Protein AF-A0A959NTQ0-F1 (afdb_monomer)

pLDDT: mean 84.82, std 15.01, range [35.09, 98.5]

Mean predicted aligned error: 6.75 Å

Secondary structure (DSSP, 8-state):
-PPPHHHHHHHHHHHHHHHHHHHHHHHHHHHSTT-EE-HHHHHHHHHHHHHHHHHHT---EEEETTEEEE-SS-SS--TT-TTSHHHHHHHHHHHHHHHHHHSEEP--SSHHHHHHHHHHHHHHHHHHHHHHHHHHHH-TTSTTHHHHHHHHHHHHHHHH-PPPTTHHHHHHHHHHH---TT--HHHHHHHHHHHHHHHHHTGGGGTEEEETTTEEEEEEEE-TTS-EEEEEEEEEEEETTTTEEEEEEEEETTTTEEE--GGG-

Sequence (265 aa):
NVRSENELTNKRKKIGIFLENYFDATDLALEEENHKVSSVDFAMYMIVMKHIVEMANIKVKVSKGDIDEAILYPLAGRFDDLENFSGGLINTVGAFINLVTHCERFTPKEQILKDKQKHYERLSRDTSLFSLAISSHVYQSHPNGMKWLDILALNILDSLGKTEPTSKDYFEVMMMNINMPEITLSGITKQIQDWETLYDSKKWESQYYKAHRLGICEIIKQTANQKFLKLGRPGFIYEEDTHNFELDMLYDIDNKRLLKSLKHL

Structure (mmCIF, N/CA/C/O backbone):
data_AF-A0A959NTQ0-F1
#
_entry.id   AF-A0A959NTQ0-F1
#
loop_
_atom_site.group_PDB
_atom_site.id
_atom_site.type_symbol
_atom_site.label_atom_id
_atom_site.label_alt_id
_atom_site.label_comp_id
_atom_site.label_asym_id
_atom_site.label_entity_id
_atom_site.label_seq_id
_atom_site.pdbx_PDB_ins_code
_atom_site.Cartn_x
_atom_site.Cartn_y
_atom_site.Cartn_z
_atom_site.occupancy
_atom_site.B_iso_or_equiv
_atom_site.auth_seq_id
_atom_site.auth_comp_id
_atom_site.auth_asym_id
_atom_site.auth_atom_id
_atom_site.pdbx_PDB_model_num
ATOM 1 N N . ASN A 1 1 ? 24.667 -8.234 -21.745 1.00 39.38 1 ASN A N 1
ATOM 2 C CA . ASN A 1 1 ? 24.341 -9.676 -21.729 1.00 39.38 1 ASN A CA 1
ATOM 3 C C . ASN A 1 1 ? 22.866 -9.872 -21.980 1.00 39.38 1 ASN A C 1
ATOM 5 O O . ASN A 1 1 ? 22.062 -9.700 -21.075 1.00 39.38 1 ASN A O 1
ATOM 9 N N . VAL A 1 2 ? 22.531 -10.155 -23.233 1.00 44.31 2 VAL A N 1
ATOM 10 C CA . VAL A 1 2 ? 21.172 -10.478 -23.666 1.00 44.31 2 VAL A CA 1
ATOM 11 C C . VAL A 1 2 ? 20.843 -11.867 -23.136 1.00 44.31 2 VAL A C 1
ATOM 13 O O . VAL A 1 2 ? 21.572 -12.805 -23.442 1.00 44.31 2 VAL A O 1
ATOM 16 N N . ARG A 1 3 ? 19.804 -11.983 -22.313 1.00 52.97 3 ARG A N 1
ATOM 17 C CA . ARG A 1 3 ? 19.312 -13.273 -21.816 1.00 52.97 3 ARG A CA 1
ATOM 18 C C . ARG A 1 3 ? 18.276 -13.829 -22.793 1.00 52.97 3 ARG A C 1
ATOM 20 O O . ARG A 1 3 ? 17.549 -13.054 -23.405 1.00 52.97 3 ARG A O 1
ATOM 27 N N . SER A 1 4 ? 18.238 -15.145 -22.956 1.00 61.06 4 SER A N 1
ATOM 28 C CA . SER A 1 4 ? 17.267 -15.845 -23.807 1.00 61.06 4 SER A CA 1
ATOM 29 C C . SER A 1 4 ? 15.842 -15.754 -23.242 1.00 61.06 4 SER A C 1
ATOM 31 O O . SER A 1 4 ? 15.653 -15.620 -22.033 1.00 61.06 4 SER A O 1
ATOM 33 N N . GLU A 1 5 ? 14.824 -15.877 -24.096 1.00 62.19 5 GLU A N 1
ATOM 34 C CA . GLU A 1 5 ? 13.404 -15.868 -23.700 1.00 62.19 5 GLU A CA 1
ATOM 35 C C . GLU A 1 5 ? 13.074 -16.936 -22.635 1.00 62.19 5 GLU A C 1
ATOM 37 O O . GLU A 1 5 ? 12.350 -16.677 -21.678 1.00 62.19 5 GLU A O 1
ATOM 42 N N . ASN A 1 6 ? 13.711 -18.108 -22.698 1.00 67.12 6 ASN A N 1
ATOM 43 C CA . ASN A 1 6 ? 13.563 -19.148 -21.674 1.00 67.12 6 ASN A CA 1
ATOM 44 C C . ASN A 1 6 ? 14.135 -18.740 -20.304 1.00 67.12 6 ASN A C 1
ATOM 46 O O . ASN A 1 6 ? 13.576 -19.086 -19.260 1.00 67.12 6 ASN A O 1
ATOM 50 N N . GLU A 1 7 ? 15.243 -17.996 -20.273 1.00 66.31 7 GLU A N 1
ATOM 51 C CA . GLU A 1 7 ? 15.781 -17.446 -19.022 1.00 66.31 7 GLU A CA 1
ATOM 52 C C . GLU A 1 7 ? 14.854 -16.376 -18.434 1.00 66.31 7 GLU A C 1
ATOM 54 O O . GLU A 1 7 ? 14.810 -16.215 -17.210 1.00 66.31 7 GLU A O 1
ATOM 59 N N . LEU A 1 8 ? 14.089 -15.678 -19.282 1.00 66.50 8 LEU A N 1
ATOM 60 C CA . LEU A 1 8 ? 13.080 -14.716 -18.848 1.00 66.50 8 LEU A CA 1
ATOM 61 C C . LEU A 1 8 ? 11.911 -15.381 -18.152 1.00 66.50 8 LEU A C 1
ATOM 63 O O . LEU A 1 8 ? 11.606 -15.027 -17.013 1.00 66.50 8 LEU A O 1
ATOM 67 N N . THR A 1 9 ? 11.301 -16.359 -18.811 1.00 71.31 9 THR A N 1
ATOM 68 C CA . THR A 1 9 ? 10.156 -17.104 -18.283 1.00 71.31 9 THR A CA 1
ATOM 69 C C . THR A 1 9 ? 10.510 -17.779 -16.961 1.00 71.31 9 THR A C 1
ATOM 71 O O . THR A 1 9 ? 9.791 -17.651 -15.973 1.00 71.31 9 THR A O 1
ATOM 74 N N . ASN A 1 10 ? 11.688 -18.406 -16.886 1.00 75.75 10 ASN A N 1
ATOM 75 C CA . ASN A 1 10 ? 12.161 -19.026 -15.650 1.00 75.75 10 ASN A CA 1
ATOM 76 C C . ASN A 1 10 ? 12.385 -18.015 -14.520 1.00 75.75 10 ASN A C 1
ATOM 78 O O . ASN A 1 10 ? 12.134 -18.329 -13.356 1.00 75.75 10 ASN A O 1
ATOM 82 N N . LYS A 1 11 ? 12.874 -16.810 -14.834 1.00 73.62 11 LYS A N 1
ATOM 83 C CA . LYS A 1 11 ? 13.058 -15.770 -13.822 1.00 73.62 11 LYS A CA 1
ATOM 84 C C . LYS A 1 11 ? 11.714 -15.213 -13.348 1.00 73.62 11 LYS A C 1
ATOM 86 O O . LYS A 1 11 ? 11.535 -15.127 -12.140 1.00 73.62 11 LYS A O 1
ATOM 91 N N . ARG A 1 12 ? 10.769 -14.924 -14.252 1.00 74.19 12 ARG A N 1
ATOM 92 C CA . ARG A 1 12 ? 9.403 -14.493 -13.889 1.00 74.19 12 ARG A CA 1
ATOM 93 C C . ARG A 1 12 ? 8.744 -15.485 -12.940 1.00 74.19 12 ARG A C 1
ATOM 95 O O . ARG A 1 12 ? 8.381 -15.103 -11.837 1.00 74.19 12 ARG A O 1
ATOM 102 N N . LYS A 1 13 ? 8.757 -16.772 -13.294 1.00 78.56 13 LYS A N 1
ATOM 103 C CA . LYS A 1 13 ? 8.200 -17.838 -12.454 1.00 78.56 13 LYS A CA 1
ATOM 104 C C . LYS A 1 13 ? 8.818 -17.887 -11.054 1.00 78.56 13 LYS A C 1
ATOM 106 O O . LYS A 1 13 ? 8.106 -18.033 -10.070 1.00 78.56 13 LYS A O 1
ATOM 111 N N . LYS A 1 14 ? 10.145 -17.757 -10.942 1.00 81.81 14 LYS A N 1
ATOM 112 C CA . LYS A 1 14 ? 10.826 -17.745 -9.634 1.00 81.81 14 LYS A CA 1
ATOM 113 C C . LYS A 1 14 ? 10.400 -16.568 -8.762 1.00 81.81 14 LYS A C 1
ATOM 115 O O . LYS A 1 14 ? 10.329 -16.724 -7.549 1.00 81.81 14 LYS A O 1
ATOM 120 N N . ILE A 1 15 ? 10.157 -15.409 -9.367 1.00 79.56 15 ILE A N 1
ATOM 121 C CA . ILE A 1 15 ? 9.653 -14.250 -8.637 1.00 79.56 15 ILE A CA 1
ATOM 122 C C . ILE A 1 15 ? 8.183 -14.414 -8.283 1.00 79.56 15 ILE A C 1
ATOM 124 O O . ILE A 1 15 ? 7.852 -14.123 -7.144 1.00 79.56 15 ILE A O 1
ATOM 128 N N . GLY A 1 16 ? 7.340 -14.913 -9.191 1.00 81.06 16 GLY A N 1
ATOM 129 C CA . GLY A 1 16 ? 5.946 -15.238 -8.878 1.00 81.06 16 GLY A CA 1
ATOM 130 C C . GLY A 1 16 ? 5.862 -16.106 -7.624 1.00 81.06 16 GLY A C 1
ATOM 131 O O . GLY A 1 16 ? 5.266 -15.692 -6.641 1.00 81.06 16 GLY A O 1
ATOM 132 N N . ILE A 1 17 ? 6.633 -17.200 -7.586 1.00 86.12 17 ILE A N 1
ATOM 133 C CA . ILE A 1 17 ? 6.751 -18.073 -6.405 1.00 86.12 17 ILE A CA 1
ATOM 134 C C . ILE A 1 17 ? 7.233 -17.304 -5.165 1.00 86.12 17 ILE A C 1
ATOM 136 O O . ILE A 1 17 ? 6.766 -17.536 -4.056 1.00 86.12 17 ILE A O 1
ATOM 140 N N . PHE A 1 18 ? 8.210 -16.408 -5.307 1.00 88.50 18 PHE A N 1
ATOM 141 C CA . PHE A 1 18 ? 8.700 -15.614 -4.179 1.00 88.50 18 PHE A CA 1
ATOM 142 C C . PHE A 1 18 ? 7.633 -14.646 -3.635 1.00 88.50 18 PHE A C 1
ATOM 144 O O . PHE A 1 18 ? 7.519 -14.512 -2.419 1.00 88.50 18 PHE A O 1
ATOM 151 N N . LEU A 1 19 ? 6.849 -14.010 -4.511 1.00 89.00 19 LEU A N 1
ATOM 152 C CA . LEU A 1 19 ? 5.739 -13.132 -4.130 1.00 89.00 19 LEU A CA 1
ATOM 153 C C . LEU A 1 19 ? 4.590 -13.925 -3.499 1.00 89.00 19 LEU A C 1
ATOM 155 O O . LEU A 1 19 ? 4.097 -13.514 -2.456 1.00 89.00 19 LEU A O 1
ATOM 159 N N . GLU A 1 20 ? 4.237 -15.085 -4.058 1.00 89.62 20 GLU A N 1
ATOM 160 C CA . GLU A 1 20 ? 3.258 -16.016 -3.477 1.00 89.62 20 GLU A CA 1
ATOM 161 C C . GLU A 1 20 ? 3.642 -16.393 -2.041 1.00 89.62 20 GLU A C 1
ATOM 163 O O . GLU A 1 20 ? 2.854 -16.194 -1.125 1.00 89.62 20 GLU A O 1
ATOM 168 N N . ASN A 1 21 ? 4.895 -16.805 -1.808 1.00 91.56 21 ASN A N 1
ATOM 169 C CA . ASN A 1 21 ? 5.368 -17.120 -0.455 1.00 91.56 21 ASN A CA 1
ATOM 170 C C . ASN A 1 21 ? 5.293 -15.917 0.502 1.00 91.56 21 ASN A C 1
ATOM 172 O O . ASN A 1 21 ? 5.088 -16.091 1.703 1.00 91.56 21 ASN A O 1
ATOM 176 N N . TYR A 1 22 ? 5.509 -14.696 0.001 1.00 93.19 22 TYR A N 1
ATOM 177 C CA . TYR A 1 22 ? 5.357 -13.489 0.812 1.00 93.19 22 TYR A CA 1
ATOM 178 C C . TYR A 1 22 ? 3.886 -13.226 1.169 1.00 93.19 22 TYR A C 1
ATOM 180 O O . TYR A 1 22 ? 3.605 -12.833 2.304 1.00 93.19 22 TYR A O 1
ATOM 188 N N . PHE A 1 23 ? 2.957 -13.463 0.241 1.00 91.75 23 PHE A N 1
ATOM 189 C CA . PHE A 1 23 ? 1.522 -13.327 0.495 1.00 91.75 23 PHE A CA 1
ATOM 190 C C . PHE A 1 23 ? 1.031 -14.377 1.482 1.00 91.75 23 PHE A C 1
ATOM 192 O O . PHE A 1 23 ? 0.451 -13.991 2.489 1.00 91.75 23 PHE A O 1
ATOM 199 N N . ASP A 1 24 ? 1.403 -15.645 1.298 1.00 92.44 24 ASP A N 1
ATOM 200 C CA . ASP A 1 24 ? 1.082 -16.721 2.242 1.00 92.44 24 ASP A CA 1
ATOM 201 C C . ASP A 1 24 ? 1.571 -16.385 3.662 1.00 92.44 24 ASP A C 1
ATOM 203 O O . ASP A 1 24 ? 0.844 -16.529 4.644 1.00 92.44 24 ASP A O 1
ATOM 207 N N . ALA A 1 25 ? 2.804 -15.880 3.790 1.00 92.69 25 ALA A N 1
ATOM 208 C CA . ALA A 1 25 ? 3.349 -15.466 5.081 1.00 92.69 25 ALA A CA 1
ATOM 209 C C . ALA A 1 25 ? 2.603 -14.262 5.684 1.00 92.69 25 ALA A C 1
ATOM 211 O O . ALA A 1 25 ? 2.452 -14.178 6.903 1.00 92.69 25 ALA A O 1
ATOM 212 N N . THR A 1 26 ? 2.147 -13.331 4.843 1.00 92.00 26 THR A N 1
ATOM 213 C CA . THR A 1 26 ? 1.378 -12.159 5.282 1.00 92.00 26 THR A CA 1
ATOM 214 C C . THR A 1 26 ? -0.022 -12.561 5.742 1.00 92.00 26 THR A C 1
ATOM 216 O O . THR A 1 26 ? -0.468 -12.085 6.782 1.00 92.00 26 THR A O 1
ATOM 219 N N . ASP A 1 27 ? -0.680 -13.474 5.030 1.00 91.81 27 ASP A N 1
ATOM 220 C CA . ASP A 1 27 ? -1.996 -14.000 5.396 1.00 91.81 27 ASP A CA 1
ATOM 221 C C . ASP A 1 27 ? -1.934 -14.768 6.722 1.00 91.81 27 ASP A C 1
ATOM 223 O O . ASP A 1 27 ? -2.730 -14.507 7.623 1.00 91.81 27 ASP A O 1
ATOM 227 N N . LEU A 1 28 ? -0.909 -15.605 6.918 1.00 92.69 28 LEU A N 1
ATOM 228 C CA . LEU A 1 28 ? -0.668 -16.265 8.206 1.00 92.69 28 LEU A CA 1
ATOM 229 C C . LEU A 1 28 ? -0.475 -15.260 9.355 1.00 92.69 28 LEU A C 1
ATOM 231 O O . LEU A 1 28 ? -0.979 -15.476 10.457 1.00 92.69 28 LEU A O 1
ATOM 235 N N . ALA A 1 29 ? 0.227 -14.150 9.110 1.00 92.56 29 ALA A N 1
ATOM 236 C CA . ALA A 1 29 ? 0.411 -13.095 10.106 1.00 92.56 29 ALA A CA 1
ATOM 237 C C . ALA A 1 29 ? -0.891 -12.332 10.418 1.00 92.56 29 ALA A C 1
ATOM 239 O O . ALA A 1 29 ? -1.069 -11.861 11.542 1.00 92.56 29 ALA A O 1
ATOM 240 N N . LEU A 1 30 ? -1.806 -12.211 9.450 1.00 91.25 30 LEU A N 1
ATOM 241 C CA . LEU A 1 30 ? -3.131 -11.610 9.643 1.00 91.25 30 LEU A CA 1
ATOM 242 C C . LEU A 1 30 ? -4.076 -12.516 10.444 1.00 91.25 30 LEU A C 1
ATOM 244 O O . LEU A 1 30 ? -4.942 -12.016 11.160 1.00 91.25 30 LEU A O 1
ATOM 248 N N . GLU A 1 31 ? -3.914 -13.834 10.331 1.00 91.31 31 GLU A N 1
ATOM 249 C CA . GLU A 1 31 ? -4.696 -14.825 11.079 1.00 91.31 31 GLU A CA 1
ATOM 250 C C . GLU A 1 31 ? -4.202 -15.018 12.524 1.00 91.31 31 GLU A C 1
ATOM 252 O O . GLU A 1 31 ? -4.959 -15.450 13.398 1.00 91.31 31 GLU A O 1
ATOM 257 N N . GLU A 1 32 ? -2.942 -14.684 12.809 1.00 91.06 32 GLU A N 1
ATOM 258 C CA . GLU A 1 32 ? -2.355 -14.808 14.141 1.00 91.06 32 GLU A CA 1
ATOM 259 C C . GLU A 1 32 ? -2.853 -13.691 15.086 1.00 91.06 32 GLU A C 1
ATOM 261 O O . GLU A 1 32 ? -2.441 -12.535 14.997 1.00 91.06 32 GLU A O 1
ATOM 266 N N . GLU A 1 33 ? -3.693 -14.053 16.069 1.00 79.94 33 GLU A N 1
ATOM 267 C CA . GLU A 1 33 ? -4.389 -13.115 16.978 1.00 79.94 33 GLU A CA 1
ATOM 268 C C . GLU A 1 33 ? -3.494 -12.067 17.664 1.00 79.94 33 GLU A C 1
ATOM 270 O O . GLU A 1 33 ? -3.962 -10.983 18.017 1.00 79.94 33 GLU A O 1
ATOM 275 N N . ASN A 1 34 ? -2.220 -12.392 17.894 1.00 87.25 34 ASN A N 1
ATOM 276 C CA . ASN A 1 34 ? -1.282 -11.550 18.636 1.00 87.25 34 ASN A CA 1
ATOM 277 C C . ASN A 1 34 ? -0.073 -11.117 17.805 1.00 87.25 34 ASN A C 1
ATOM 279 O O . ASN A 1 34 ? 0.906 -10.622 18.380 1.00 87.25 34 ASN A O 1
ATOM 283 N N . HIS A 1 35 ? -0.121 -11.286 16.482 1.00 94.62 35 HIS A N 1
ATOM 284 C CA . HIS A 1 35 ? 0.952 -10.812 15.626 1.00 94.62 35 HIS A CA 1
ATOM 285 C C . HIS A 1 35 ? 1.113 -9.295 15.777 1.00 94.62 35 HIS A C 1
ATOM 287 O O . HIS A 1 35 ? 0.151 -8.522 15.717 1.00 94.62 35 HIS A O 1
ATOM 293 N N . LYS A 1 36 ? 2.357 -8.854 15.981 1.00 95.38 36 LYS A N 1
ATOM 294 C CA . LYS A 1 36 ? 2.702 -7.436 16.073 1.00 95.38 36 LYS A CA 1
ATOM 295 C C . LYS A 1 36 ? 3.744 -7.103 15.031 1.00 95.38 36 LYS A C 1
ATOM 297 O O . LYS A 1 36 ? 4.857 -7.620 15.089 1.00 95.38 36 LYS A O 1
ATOM 302 N N . VAL A 1 37 ? 3.408 -6.159 14.160 1.00 95.88 37 VAL A N 1
ATOM 303 C CA . VAL A 1 37 ? 4.297 -5.745 13.081 1.00 95.88 37 VAL A CA 1
ATOM 304 C C . VAL A 1 37 ? 5.539 -5.096 13.673 1.00 95.88 37 VAL A C 1
ATOM 306 O O . VAL A 1 37 ? 5.460 -4.130 14.440 1.00 95.88 37 VAL A O 1
ATOM 309 N N . SER A 1 38 ? 6.688 -5.634 13.304 1.00 94.69 38 SER A N 1
ATOM 310 C CA . SER A 1 38 ? 7.997 -5.320 13.851 1.00 94.69 38 SER A CA 1
ATOM 311 C C . SER A 1 38 ? 8.970 -4.891 12.754 1.00 94.69 38 SER A C 1
ATOM 313 O O . SER A 1 38 ? 8.666 -4.907 11.562 1.00 94.69 38 SER A O 1
ATOM 315 N N . SER A 1 39 ? 10.203 -4.555 13.145 1.00 93.88 39 SER A N 1
ATOM 316 C CA . SER A 1 39 ? 11.284 -4.289 12.189 1.00 93.88 39 SER A CA 1
ATOM 317 C C . SER A 1 39 ? 11.557 -5.446 11.221 1.00 93.88 39 SER A C 1
ATOM 319 O O . SER A 1 39 ? 12.101 -5.200 10.149 1.00 93.88 39 SER A O 1
ATOM 321 N N . VAL A 1 40 ? 11.228 -6.690 11.595 1.00 94.12 40 VAL A N 1
ATOM 3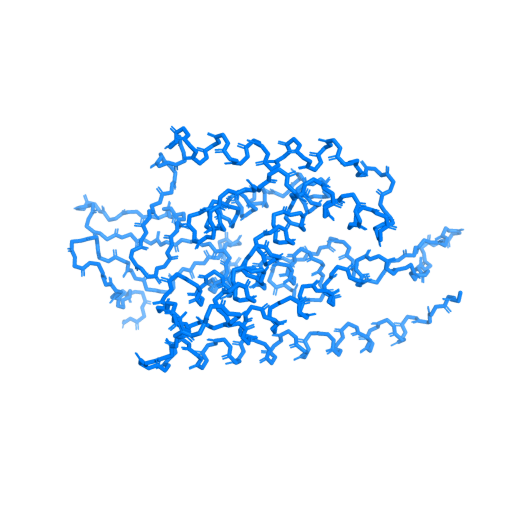22 C CA . VAL A 1 40 ? 11.427 -7.858 10.724 1.00 94.12 40 VAL A CA 1
ATOM 323 C C . VAL A 1 40 ? 10.459 -7.802 9.549 1.00 94.12 40 VAL A C 1
ATOM 325 O O . VAL A 1 40 ? 10.897 -7.918 8.411 1.00 94.12 40 VAL A O 1
ATOM 328 N N . ASP A 1 41 ? 9.185 -7.524 9.808 1.00 96.06 41 ASP A N 1
ATOM 329 C CA . ASP A 1 41 ? 8.138 -7.459 8.785 1.00 96.06 41 ASP A CA 1
ATOM 330 C C . ASP A 1 41 ? 8.416 -6.339 7.778 1.00 96.06 41 ASP A C 1
ATOM 332 O O . ASP A 1 41 ? 8.365 -6.550 6.567 1.00 96.06 41 ASP A O 1
ATOM 336 N N . PHE A 1 42 ? 8.831 -5.165 8.268 1.00 97.06 42 PHE A N 1
ATOM 337 C CA . PHE A 1 42 ? 9.271 -4.073 7.399 1.00 97.06 42 PHE A CA 1
ATOM 338 C C . PHE A 1 42 ? 10.521 -4.427 6.590 1.00 97.06 42 PHE A C 1
ATOM 340 O O . PHE A 1 42 ? 10.610 -4.088 5.413 1.00 97.06 42 PHE A O 1
ATOM 347 N N . ALA A 1 43 ? 11.502 -5.105 7.191 1.00 95.25 43 ALA A N 1
ATOM 348 C CA . ALA A 1 43 ? 12.699 -5.526 6.471 1.00 95.25 43 ALA A CA 1
ATOM 349 C C . ALA A 1 43 ? 12.368 -6.562 5.384 1.00 95.25 43 ALA A C 1
ATOM 351 O O . ALA A 1 43 ? 12.892 -6.458 4.276 1.00 95.25 43 ALA A O 1
ATOM 352 N N . MET A 1 44 ? 11.474 -7.514 5.670 1.00 95.50 44 MET A N 1
ATOM 353 C CA . MET A 1 44 ? 10.996 -8.488 4.688 1.00 95.50 44 MET A CA 1
ATOM 354 C C . MET A 1 44 ? 10.250 -7.803 3.548 1.00 95.50 44 MET A C 1
ATOM 356 O O . MET A 1 44 ? 10.587 -8.034 2.388 1.00 95.50 44 MET A O 1
ATOM 360 N N . TYR A 1 45 ? 9.335 -6.884 3.860 1.00 96.81 45 TYR A N 1
ATOM 361 C CA . TYR A 1 45 ? 8.672 -6.058 2.854 1.00 96.81 45 TYR A CA 1
ATOM 362 C C . TYR A 1 45 ? 9.677 -5.295 1.976 1.00 96.81 45 TYR A C 1
ATOM 364 O O . TYR A 1 45 ? 9.589 -5.322 0.751 1.00 96.81 45 TYR A O 1
ATOM 372 N N . MET A 1 46 ? 10.696 -4.679 2.579 1.00 95.12 46 MET A N 1
ATOM 373 C CA . MET A 1 46 ? 11.750 -3.971 1.847 1.00 95.12 46 MET A CA 1
ATOM 374 C C . MET A 1 46 ? 12.572 -4.889 0.933 1.00 95.12 46 MET A C 1
ATOM 376 O O . MET A 1 46 ? 12.960 -4.473 -0.159 1.00 95.12 46 MET A O 1
ATOM 380 N N . ILE A 1 47 ? 12.832 -6.134 1.345 1.00 93.81 47 ILE A N 1
ATOM 381 C CA . ILE A 1 47 ? 13.485 -7.142 0.495 1.00 93.81 47 ILE A CA 1
ATOM 382 C C . ILE A 1 47 ? 12.594 -7.467 -0.710 1.00 93.81 47 ILE A C 1
ATOM 384 O O . ILE A 1 47 ? 13.087 -7.508 -1.839 1.00 93.81 47 ILE A O 1
ATOM 388 N N . VAL A 1 48 ? 11.288 -7.637 -0.492 1.00 93.31 48 VAL A N 1
ATOM 389 C CA . VAL A 1 48 ? 10.327 -7.907 -1.568 1.00 93.31 48 VAL A CA 1
ATOM 390 C C . VAL A 1 48 ? 10.248 -6.735 -2.546 1.00 93.31 48 VAL A C 1
ATOM 392 O O . VAL A 1 48 ? 10.425 -6.921 -3.750 1.00 93.31 48 VAL A O 1
ATOM 395 N N . MET A 1 49 ? 10.094 -5.514 -2.033 1.00 92.44 49 MET A N 1
ATOM 396 C CA . MET A 1 49 ? 10.072 -4.294 -2.841 1.00 92.44 49 MET A CA 1
ATOM 397 C C . MET A 1 49 ? 11.363 -4.102 -3.633 1.00 92.44 49 MET A C 1
ATOM 399 O O . MET A 1 49 ? 11.319 -3.745 -4.809 1.00 92.44 49 MET A O 1
ATOM 403 N N . LYS A 1 50 ? 12.518 -4.399 -3.027 1.00 88.38 50 LYS A N 1
ATOM 404 C CA . LYS A 1 50 ? 13.802 -4.377 -3.729 1.00 88.38 50 LYS A CA 1
ATOM 405 C C . LYS A 1 50 ? 13.799 -5.337 -4.916 1.00 88.38 50 LYS A C 1
ATOM 407 O O . LYS A 1 50 ? 14.225 -4.934 -5.992 1.00 88.38 50 LYS A O 1
ATOM 412 N N . HIS A 1 51 ? 13.295 -6.562 -4.758 1.00 85.62 51 HIS A N 1
ATOM 413 C CA . HIS A 1 51 ? 13.176 -7.492 -5.881 1.00 85.62 51 HIS A CA 1
ATOM 414 C C . HIS A 1 51 ? 12.260 -6.942 -6.983 1.00 85.62 51 HIS A C 1
ATOM 416 O O . HIS A 1 51 ? 12.658 -6.975 -8.146 1.00 85.62 51 HIS A O 1
ATOM 422 N N . ILE A 1 52 ? 11.095 -6.382 -6.630 1.00 84.56 52 ILE A N 1
ATOM 423 C CA . ILE A 1 52 ? 10.151 -5.750 -7.573 1.00 84.56 52 ILE A CA 1
ATOM 424 C C . ILE A 1 52 ? 10.828 -4.627 -8.377 1.00 84.56 52 ILE A C 1
ATOM 426 O O . ILE A 1 52 ? 10.803 -4.648 -9.610 1.00 84.56 52 ILE A O 1
ATOM 430 N N . VAL A 1 53 ? 11.497 -3.691 -7.696 1.00 80.06 53 VAL A N 1
ATOM 431 C CA . VAL A 1 53 ? 12.185 -2.548 -8.324 1.00 80.06 53 VAL A CA 1
ATOM 432 C C . VAL A 1 53 ? 13.395 -2.990 -9.147 1.00 80.06 53 VAL A C 1
ATOM 434 O O . VAL A 1 53 ? 13.555 -2.556 -10.287 1.00 80.06 53 VAL A O 1
ATOM 437 N N . GLU A 1 54 ? 14.253 -3.862 -8.608 1.00 76.69 54 GLU A N 1
ATOM 438 C CA . GLU A 1 54 ? 15.434 -4.351 -9.326 1.00 76.69 54 GLU A CA 1
ATOM 439 C C . GLU A 1 54 ? 15.051 -5.010 -10.643 1.00 76.69 54 GLU A C 1
ATOM 441 O O . GLU A 1 54 ? 15.759 -4.828 -11.627 1.00 76.69 54 GLU A O 1
ATOM 446 N N . MET A 1 55 ? 13.944 -5.753 -10.682 1.00 69.06 55 MET A N 1
ATOM 447 C CA . MET A 1 55 ? 13.483 -6.384 -11.913 1.00 69.06 55 MET A CA 1
ATOM 448 C C . MET A 1 55 ? 13.018 -5.384 -12.952 1.00 69.06 55 MET A C 1
ATOM 450 O O . MET A 1 55 ? 13.471 -5.508 -14.086 1.00 69.06 55 MET A O 1
ATOM 454 N N . ALA A 1 56 ? 12.212 -4.390 -12.563 1.00 67.31 56 ALA A N 1
ATOM 455 C CA . ALA A 1 56 ? 11.728 -3.343 -13.466 1.00 67.31 56 ALA A CA 1
ATOM 456 C C . ALA A 1 56 ? 12.870 -2.614 -14.204 1.00 67.31 56 ALA A C 1
ATOM 458 O O . ALA A 1 56 ? 12.671 -2.068 -15.286 1.00 67.31 56 ALA A O 1
ATOM 459 N N . ASN A 1 57 ? 14.086 -2.655 -13.645 1.00 62.16 57 ASN A N 1
ATOM 460 C CA . ASN A 1 57 ? 15.295 -2.048 -14.202 1.00 62.16 57 ASN A CA 1
ATOM 461 C C . ASN A 1 57 ? 16.139 -2.970 -15.099 1.00 62.16 57 ASN A C 1
ATOM 463 O O . ASN A 1 57 ? 17.165 -2.539 -15.638 1.00 62.16 57 ASN A O 1
ATOM 467 N N . ILE A 1 58 ? 15.763 -4.239 -15.276 1.00 57.41 58 ILE A N 1
ATOM 468 C CA . ILE A 1 58 ? 16.566 -5.192 -16.048 1.00 57.41 58 ILE A CA 1
ATOM 469 C C . ILE A 1 58 ? 16.185 -5.129 -17.511 1.00 57.41 58 ILE A C 1
ATOM 471 O O . ILE A 1 58 ? 15.063 -5.431 -17.880 1.00 57.41 58 ILE A O 1
ATOM 475 N N . LYS A 1 59 ? 17.175 -4.886 -18.363 1.00 50.69 59 LYS A N 1
ATOM 476 C CA . LYS A 1 59 ? 17.016 -4.912 -19.810 1.00 50.69 59 LYS A CA 1
ATOM 477 C C . LYS A 1 59 ? 17.156 -6.333 -20.393 1.00 50.69 59 LYS A C 1
ATOM 479 O O . LYS A 1 59 ? 18.262 -6.869 -20.357 1.00 50.69 59 LYS A O 1
ATOM 484 N N . VAL A 1 60 ? 16.114 -6.940 -20.995 1.00 47.66 60 VAL A N 1
ATOM 485 C CA . VAL A 1 60 ? 16.250 -8.169 -21.833 1.00 47.66 60 VAL A CA 1
ATOM 486 C C . VAL A 1 60 ? 15.603 -8.129 -23.216 1.00 47.66 60 VAL A C 1
ATOM 488 O O . VAL A 1 60 ? 14.384 -8.043 -23.286 1.00 47.66 60 VAL A O 1
ATOM 491 N N . LYS A 1 61 ? 16.404 -8.260 -24.288 1.00 49.38 61 LYS A N 1
ATOM 492 C CA . LYS A 1 61 ? 15.939 -8.205 -25.686 1.00 49.38 61 LYS A CA 1
ATOM 493 C C . LYS A 1 61 ? 14.739 -9.121 -25.930 1.00 49.38 61 LYS A C 1
ATOM 495 O O . LYS A 1 61 ? 14.854 -10.336 -25.776 1.00 49.38 61 LYS A O 1
ATOM 500 N N . VAL A 1 62 ? 13.635 -8.537 -26.372 1.00 48.38 62 VAL A N 1
ATOM 501 C CA . VAL A 1 62 ? 12.503 -9.255 -26.954 1.00 48.38 62 VAL A CA 1
ATOM 502 C C . VAL A 1 62 ? 12.504 -8.937 -28.442 1.00 48.38 62 VAL A C 1
ATOM 504 O O . VAL A 1 62 ? 12.321 -7.786 -28.829 1.00 48.38 62 VAL A O 1
ATOM 507 N N . SER A 1 63 ? 12.741 -9.936 -29.288 1.00 45.72 63 SER A N 1
ATOM 508 C CA . SER A 1 63 ? 12.756 -9.741 -30.738 1.00 45.72 63 SER A CA 1
ATOM 509 C C . SER A 1 63 ? 11.329 -9.521 -31.254 1.00 45.72 63 SER A C 1
ATOM 511 O O . SER A 1 63 ? 10.578 -10.472 -31.467 1.00 45.72 63 SER A O 1
ATOM 513 N N . LYS A 1 64 ? 10.948 -8.259 -31.472 1.00 41.00 64 LYS A N 1
ATOM 514 C CA . LYS A 1 64 ? 9.799 -7.870 -32.307 1.00 41.00 64 LYS A CA 1
ATOM 515 C C . LYS A 1 64 ? 10.336 -7.180 -33.566 1.00 41.00 64 LYS A C 1
ATOM 517 O O . LYS A 1 64 ? 10.464 -5.961 -33.605 1.00 41.00 64 LYS A O 1
ATOM 522 N N . GLY A 1 65 ? 10.666 -7.962 -34.594 1.00 56.03 65 GLY A N 1
ATOM 523 C CA . GLY A 1 65 ? 11.327 -7.436 -35.797 1.00 56.03 65 GLY A CA 1
ATOM 524 C C . GLY A 1 65 ? 12.778 -7.011 -35.523 1.00 56.03 65 GLY A C 1
ATOM 525 O O . GLY A 1 65 ? 13.470 -7.691 -34.771 1.00 56.03 65 GLY A O 1
ATOM 526 N N . ASP A 1 66 ? 13.224 -5.896 -36.113 1.00 41.03 66 ASP A N 1
ATOM 527 C CA . ASP A 1 66 ? 14.623 -5.415 -36.073 1.00 41.03 66 ASP A CA 1
ATOM 528 C C . ASP A 1 66 ? 15.003 -4.599 -34.817 1.00 41.03 66 ASP A C 1
ATOM 530 O O . ASP A 1 66 ? 16.115 -4.072 -34.735 1.00 41.03 66 ASP A O 1
ATOM 534 N N . ILE A 1 67 ? 14.105 -4.447 -33.837 1.00 47.06 67 ILE A N 1
ATOM 535 C CA . ILE A 1 67 ? 14.353 -3.607 -32.655 1.00 47.06 67 ILE A CA 1
ATOM 536 C C . ILE A 1 67 ? 14.551 -4.485 -31.420 1.00 47.06 67 ILE A C 1
ATOM 538 O O . ILE A 1 67 ? 13.632 -5.124 -30.912 1.00 47.06 67 ILE A O 1
ATOM 542 N N . ASP A 1 68 ? 15.790 -4.481 -30.937 1.00 42.38 68 ASP A N 1
ATOM 543 C CA . ASP A 1 68 ? 16.243 -5.178 -29.743 1.00 42.38 68 ASP A CA 1
ATOM 544 C C . ASP A 1 68 ? 16.008 -4.320 -28.491 1.00 42.38 68 ASP A C 1
ATOM 546 O O . ASP A 1 68 ? 16.914 -3.626 -28.021 1.00 42.38 68 ASP A O 1
ATOM 550 N N . GLU A 1 69 ? 14.810 -4.383 -27.914 1.00 46.44 69 GLU A N 1
ATOM 551 C CA . GLU A 1 69 ? 14.504 -3.682 -26.664 1.00 46.44 69 GLU A CA 1
ATOM 552 C C . GLU A 1 69 ? 14.223 -4.615 -25.508 1.00 46.44 69 GLU A C 1
ATOM 554 O O . GLU A 1 69 ? 13.786 -5.754 -25.669 1.00 46.44 69 GLU A O 1
ATOM 559 N N . ALA A 1 70 ? 14.584 -4.129 -24.325 1.00 45.12 70 ALA A N 1
ATOM 560 C CA . ALA A 1 70 ? 15.046 -4.992 -23.286 1.00 45.12 70 ALA A CA 1
ATOM 561 C C . ALA A 1 70 ? 14.362 -4.668 -21.953 1.00 45.12 70 ALA A C 1
ATOM 563 O O . ALA A 1 70 ? 14.679 -3.620 -21.413 1.00 45.12 70 ALA A O 1
ATOM 564 N N . ILE A 1 71 ? 13.469 -5.533 -21.417 1.00 54.00 71 ILE A N 1
ATOM 565 C CA . ILE A 1 71 ? 12.822 -5.368 -20.083 1.00 54.00 71 ILE A CA 1
ATOM 566 C C . ILE A 1 71 ? 12.461 -6.734 -19.426 1.00 54.00 71 ILE A C 1
ATOM 568 O O . ILE A 1 71 ? 11.864 -7.601 -20.064 1.00 54.00 71 ILE A O 1
ATOM 572 N N . LEU A 1 72 ? 12.817 -6.948 -18.153 1.00 51.72 72 LEU A N 1
ATOM 573 C CA . LEU A 1 72 ? 12.417 -8.084 -17.306 1.00 51.72 72 LEU A CA 1
ATOM 574 C C . LEU A 1 72 ? 11.358 -7.605 -16.316 1.00 51.72 72 LEU A C 1
ATOM 576 O O . LEU A 1 72 ? 11.548 -6.573 -15.700 1.00 51.72 72 LEU A O 1
ATOM 580 N N . TYR A 1 73 ? 10.271 -8.365 -16.177 1.00 56.38 73 TYR A N 1
ATOM 581 C CA . TYR A 1 73 ? 8.942 -7.848 -15.828 1.00 56.38 73 TYR A CA 1
ATOM 582 C C . TYR A 1 73 ? 8.456 -6.869 -16.897 1.00 56.38 73 TYR A C 1
ATOM 584 O O . TYR A 1 73 ? 9.040 -5.798 -17.047 1.00 56.38 73 TYR A O 1
ATOM 592 N N . PRO A 1 74 ? 7.430 -7.209 -17.698 1.00 57.16 74 PRO A N 1
ATOM 593 C CA . PRO A 1 74 ? 6.859 -6.180 -18.536 1.00 57.16 74 PRO A CA 1
ATOM 594 C C . PRO A 1 74 ? 6.392 -5.096 -17.566 1.00 57.16 74 PRO A C 1
ATOM 596 O O . PRO A 1 74 ? 5.781 -5.401 -16.536 1.00 57.16 74 PRO A O 1
ATOM 599 N N . LEU A 1 75 ? 6.766 -3.845 -17.846 1.00 58.03 75 LEU A N 1
ATOM 600 C CA . LEU A 1 75 ? 6.279 -2.741 -17.030 1.00 58.03 75 LEU A CA 1
ATOM 601 C C . LEU A 1 75 ? 4.752 -2.899 -16.928 1.00 58.03 75 LEU A C 1
ATOM 603 O O . LEU A 1 75 ? 4.173 -2.758 -15.855 1.00 58.03 75 LEU A O 1
ATOM 607 N N . ALA A 1 76 ? 4.130 -3.251 -18.067 1.00 56.72 76 ALA A N 1
ATOM 608 C CA . ALA A 1 76 ? 2.697 -3.355 -18.267 1.00 56.72 76 ALA A CA 1
ATOM 609 C C . ALA A 1 76 ? 2.219 -4.806 -18.270 1.00 56.72 76 ALA A C 1
ATOM 611 O O . ALA A 1 76 ? 2.796 -5.654 -18.945 1.00 56.72 76 ALA A O 1
ATOM 612 N N . GLY A 1 77 ? 1.098 -5.071 -17.618 1.00 58.91 77 GLY A N 1
ATOM 613 C CA . GLY A 1 77 ? 0.393 -6.343 -17.696 1.00 58.91 77 GLY A CA 1
ATOM 614 C C . GLY A 1 77 ? -0.933 -6.255 -16.956 1.00 58.91 77 GLY A C 1
ATOM 615 O O . GLY A 1 77 ? -1.390 -5.155 -16.632 1.00 58.91 77 GLY A O 1
ATOM 616 N N . ARG A 1 78 ? -1.576 -7.401 -16.729 1.00 62.38 78 ARG A N 1
ATOM 617 C CA . ARG A 1 78 ? -2.811 -7.438 -15.944 1.00 62.38 78 ARG A CA 1
ATOM 618 C C . ARG A 1 78 ? -2.501 -7.226 -14.464 1.00 62.38 78 ARG A C 1
ATOM 620 O O . ARG A 1 78 ? -1.475 -7.661 -13.962 1.00 62.38 78 ARG A O 1
ATOM 627 N N . PHE A 1 79 ? -3.387 -6.557 -13.751 1.00 66.44 79 PHE A N 1
ATOM 628 C CA . PHE A 1 79 ? -3.119 -6.111 -12.384 1.00 66.44 79 PHE A CA 1
ATOM 629 C C . PHE A 1 79 ? -3.236 -7.209 -11.321 1.00 66.44 79 PHE A C 1
ATOM 631 O O . PHE A 1 79 ? -2.750 -7.044 -10.209 1.00 66.44 79 PHE A O 1
ATOM 638 N N . ASP A 1 80 ? -3.845 -8.328 -11.671 1.00 63.50 80 ASP A N 1
ATOM 639 C CA . ASP A 1 80 ? -3.907 -9.558 -10.888 1.00 63.50 80 ASP A CA 1
ATOM 640 C C . ASP A 1 80 ? -2.775 -10.536 -11.217 1.00 63.50 80 ASP A C 1
ATOM 642 O O . ASP A 1 80 ? -2.507 -11.464 -10.461 1.00 63.50 80 ASP A O 1
ATOM 646 N N . ASP A 1 81 ? -2.076 -10.306 -12.327 1.00 71.44 81 ASP A N 1
ATOM 647 C CA . ASP A 1 81 ? -0.928 -11.102 -12.718 1.00 71.44 81 ASP A CA 1
ATOM 648 C C . ASP A 1 81 ? 0.322 -10.620 -11.974 1.00 71.44 81 ASP A C 1
ATOM 650 O O . ASP A 1 81 ? 0.822 -9.505 -12.167 1.00 71.44 81 ASP A O 1
ATOM 654 N N . LEU A 1 82 ? 0.848 -11.494 -11.119 1.00 70.38 82 LEU A N 1
ATOM 655 C CA . LEU A 1 82 ? 2.048 -11.215 -10.349 1.00 70.38 82 LEU A CA 1
ATOM 656 C C . LEU A 1 82 ? 3.286 -11.103 -11.224 1.00 70.38 82 LEU A C 1
ATOM 658 O O . LEU A 1 82 ? 4.259 -10.536 -10.744 1.00 70.38 82 LEU A O 1
ATOM 662 N N . GLU A 1 83 ? 3.270 -11.593 -12.469 1.00 64.19 83 GLU A N 1
ATOM 663 C CA . GLU A 1 83 ? 4.421 -11.660 -13.379 1.00 64.19 83 GLU A CA 1
ATOM 664 C C . GLU A 1 83 ? 4.763 -10.332 -14.090 1.00 64.19 83 GLU A C 1
ATOM 666 O O . GLU A 1 83 ? 5.738 -10.276 -14.854 1.00 64.19 83 GLU A O 1
ATOM 671 N N . ASN A 1 84 ? 4.006 -9.255 -13.833 1.00 69.06 84 ASN A N 1
ATOM 672 C CA . ASN A 1 84 ? 4.279 -7.899 -14.332 1.00 69.06 84 ASN A CA 1
ATOM 673 C C . ASN A 1 84 ? 4.388 -6.845 -13.225 1.00 69.06 84 ASN A C 1
ATOM 675 O O . ASN A 1 84 ? 3.971 -7.068 -12.090 1.00 69.06 84 ASN A O 1
ATOM 679 N N . PHE A 1 85 ? 5.023 -5.705 -13.540 1.00 72.81 85 PHE A N 1
ATOM 680 C CA . PHE A 1 85 ? 5.473 -4.765 -12.503 1.00 72.81 85 PHE A CA 1
ATOM 681 C C . PHE A 1 85 ? 4.292 -4.169 -11.767 1.00 72.81 85 PHE A C 1
ATOM 683 O O . PHE A 1 85 ? 4.293 -4.161 -10.542 1.00 72.81 85 PHE A O 1
ATOM 690 N N . SER A 1 86 ? 3.268 -3.745 -12.501 1.00 75.44 86 SER A N 1
ATOM 691 C CA . SER A 1 86 ? 2.075 -3.166 -11.906 1.00 75.44 86 SER A CA 1
ATOM 692 C C . SER A 1 86 ? 1.346 -4.165 -11.028 1.00 75.44 86 SER A C 1
ATOM 694 O O . SER A 1 86 ? 1.095 -3.840 -9.873 1.00 75.44 86 SER A O 1
ATOM 696 N N . GLY A 1 87 ? 1.060 -5.369 -11.532 1.00 80.12 87 GLY A N 1
ATOM 697 C CA . GLY A 1 87 ? 0.355 -6.395 -10.768 1.00 80.12 87 GLY A CA 1
ATOM 698 C C . GLY A 1 87 ? 1.135 -6.835 -9.530 1.00 80.12 87 GLY A C 1
ATOM 699 O O . GLY A 1 87 ? 0.617 -6.761 -8.415 1.00 80.12 87 GLY A O 1
ATOM 700 N N . GLY A 1 88 ? 2.418 -7.171 -9.682 1.00 85.88 88 GLY A N 1
ATOM 701 C CA . GLY A 1 88 ? 3.298 -7.497 -8.557 1.00 85.88 88 GLY A CA 1
ATOM 702 C C . GLY A 1 88 ? 3.392 -6.368 -7.523 1.00 85.88 88 GLY A C 1
ATOM 703 O O . GLY A 1 88 ? 3.261 -6.621 -6.324 1.00 85.88 88 GLY A O 1
ATOM 704 N N . LEU A 1 89 ? 3.560 -5.117 -7.968 1.00 90.44 89 LEU A N 1
ATOM 705 C CA . LEU A 1 89 ? 3.651 -3.943 -7.099 1.00 90.44 89 LEU A CA 1
ATOM 706 C C . LEU A 1 89 ? 2.356 -3.700 -6.323 1.00 90.44 89 LEU A C 1
ATOM 708 O O . LEU A 1 89 ? 2.405 -3.592 -5.099 1.00 90.44 89 LEU A O 1
ATOM 712 N N . ILE A 1 90 ? 1.207 -3.592 -6.998 1.00 91.00 90 ILE A N 1
ATOM 713 C CA . ILE A 1 90 ? -0.034 -3.212 -6.310 1.00 91.00 90 ILE A CA 1
ATOM 714 C C . ILE A 1 90 ? -0.512 -4.302 -5.349 1.00 91.00 90 ILE A C 1
ATOM 716 O O . ILE A 1 90 ? -1.011 -3.966 -4.277 1.00 91.00 90 ILE A O 1
ATOM 720 N N . ASN A 1 91 ? -0.312 -5.584 -5.682 1.00 91.31 91 ASN A N 1
ATOM 721 C CA . ASN A 1 91 ? -0.656 -6.685 -4.783 1.00 91.31 91 ASN A CA 1
ATOM 722 C C . ASN A 1 91 ? 0.293 -6.720 -3.585 1.00 91.31 91 ASN A C 1
ATOM 724 O O . ASN A 1 91 ? -0.163 -6.854 -2.455 1.00 91.31 91 ASN A O 1
ATOM 728 N N . THR A 1 92 ? 1.590 -6.481 -3.798 1.00 94.62 92 THR A N 1
ATOM 729 C CA . THR A 1 92 ? 2.572 -6.428 -2.705 1.00 94.62 92 THR A CA 1
ATOM 730 C C . THR A 1 92 ? 2.323 -5.272 -1.751 1.00 94.62 92 THR A C 1
ATOM 732 O O . THR A 1 92 ? 2.283 -5.471 -0.536 1.00 94.62 92 THR A O 1
ATOM 735 N N . VAL A 1 93 ? 2.107 -4.067 -2.278 1.00 96.69 93 VAL A N 1
ATOM 736 C CA . VAL A 1 93 ? 1.777 -2.900 -1.452 1.00 96.69 93 VAL A CA 1
ATOM 737 C C . VAL A 1 93 ? 0.424 -3.110 -0.761 1.00 96.69 93 VAL A C 1
ATOM 739 O O . VAL A 1 93 ? 0.286 -2.782 0.414 1.00 96.69 93 VAL A O 1
ATOM 742 N N . GLY A 1 94 ? -0.559 -3.701 -1.448 1.00 96.12 94 GLY A N 1
ATOM 743 C CA . GLY A 1 94 ? -1.872 -4.027 -0.889 1.00 96.12 94 GLY A CA 1
ATOM 744 C C . GLY A 1 94 ? -1.820 -5.030 0.270 1.00 96.12 94 GLY A C 1
ATOM 745 O O . GLY A 1 94 ? -2.428 -4.784 1.313 1.00 96.12 94 GLY A O 1
ATOM 746 N N . ALA A 1 95 ? -1.059 -6.118 0.124 1.00 95.50 95 ALA A N 1
ATOM 747 C CA . ALA A 1 95 ? -0.835 -7.113 1.174 1.00 95.50 95 ALA A CA 1
ATOM 748 C C . ALA A 1 95 ? -0.113 -6.498 2.382 1.00 95.50 95 ALA A C 1
ATOM 750 O O . ALA A 1 95 ? -0.536 -6.661 3.527 1.00 95.50 95 ALA A O 1
ATOM 751 N N . PHE A 1 96 ? 0.916 -5.686 2.132 1.00 97.44 96 PHE A N 1
ATOM 752 C CA . PHE A 1 96 ? 1.592 -4.947 3.192 1.00 97.44 96 PHE A CA 1
ATOM 753 C C . PHE A 1 96 ? 0.647 -3.977 3.915 1.00 97.44 96 PHE A C 1
ATOM 755 O O . PHE A 1 96 ? 0.676 -3.904 5.143 1.00 97.44 96 PHE A O 1
ATOM 762 N N . ILE A 1 97 ? -0.237 -3.282 3.188 1.00 97.31 97 ILE A N 1
ATOM 763 C CA . ILE A 1 97 ? -1.284 -2.434 3.776 1.00 97.31 97 ILE A CA 1
ATOM 764 C C . ILE A 1 97 ? -2.220 -3.249 4.670 1.00 97.31 97 ILE A C 1
ATOM 766 O O . ILE A 1 97 ? -2.524 -2.785 5.770 1.00 97.31 97 ILE A O 1
ATOM 770 N N . ASN A 1 98 ? -2.646 -4.450 4.257 1.00 95.00 98 ASN A N 1
ATOM 771 C CA . ASN A 1 98 ? -3.443 -5.328 5.122 1.00 95.00 98 ASN A CA 1
ATOM 772 C C . ASN A 1 98 ? -2.722 -5.545 6.454 1.00 95.00 98 ASN A C 1
ATOM 774 O O . ASN A 1 98 ? -3.287 -5.253 7.505 1.00 95.00 98 ASN A O 1
ATOM 778 N N . LEU A 1 99 ? -1.451 -5.949 6.403 1.00 95.44 99 LEU A N 1
ATOM 779 C CA . LEU A 1 99 ? -0.649 -6.220 7.594 1.00 95.44 99 LEU A CA 1
ATOM 780 C C . LEU A 1 99 ? -0.558 -5.001 8.519 1.00 95.44 99 LEU A C 1
ATOM 782 O O . LEU A 1 99 ? -0.833 -5.090 9.715 1.00 95.44 99 LEU A O 1
ATOM 786 N N . VAL A 1 100 ? -0.194 -3.839 7.971 1.00 95.75 100 VAL A N 1
ATOM 787 C CA . VAL A 1 100 ? 0.056 -2.643 8.787 1.00 95.75 100 VAL A CA 1
ATOM 788 C C . VAL A 1 100 ? -1.201 -1.938 9.286 1.00 95.75 100 VAL A C 1
ATOM 790 O O . VAL A 1 100 ? -1.111 -1.160 10.235 1.00 95.75 100 VAL A O 1
ATOM 793 N N . THR A 1 101 ? -2.350 -2.180 8.654 1.00 94.25 101 THR A N 1
ATOM 794 C CA . THR A 1 101 ? -3.641 -1.623 9.086 1.00 94.25 101 THR A CA 1
ATOM 795 C C . THR A 1 101 ? -4.376 -2.551 10.047 1.00 94.25 101 THR A C 1
ATOM 797 O O . THR A 1 101 ? -5.114 -2.065 10.908 1.00 94.25 101 THR A O 1
ATOM 800 N N . HIS A 1 102 ? -4.185 -3.865 9.914 1.00 93.31 102 HIS A N 1
ATOM 801 C CA . HIS A 1 102 ? -4.847 -4.872 10.735 1.00 93.31 102 HIS A CA 1
ATOM 802 C C . HIS A 1 102 ? -4.146 -5.092 12.078 1.00 93.31 102 HIS A C 1
ATOM 804 O O . HIS A 1 102 ? -4.808 -5.125 13.120 1.00 93.31 102 HIS A O 1
ATOM 810 N N . CYS A 1 103 ? -2.818 -5.229 12.055 1.00 93.50 103 CYS A N 1
ATOM 811 C CA . CYS A 1 103 ? -2.031 -5.651 13.207 1.00 93.50 103 CYS A CA 1
ATOM 812 C C . CYS A 1 103 ? -1.472 -4.456 13.994 1.00 93.50 103 CYS A C 1
ATOM 814 O O . CYS A 1 103 ? -1.172 -3.389 13.454 1.00 93.50 103 CYS A O 1
ATOM 816 N N . GLU A 1 104 ? -1.285 -4.641 15.302 1.00 93.00 104 GLU A N 1
ATOM 817 C CA . GLU A 1 104 ? -0.637 -3.632 16.142 1.00 93.00 104 GLU A CA 1
ATOM 818 C C . GLU A 1 104 ? 0.862 -3.516 15.834 1.00 93.00 104 GLU A C 1
ATOM 820 O O . GLU A 1 104 ? 1.509 -4.470 15.404 1.00 93.00 104 GLU A O 1
ATOM 825 N N . ARG A 1 105 ? 1.461 -2.359 16.140 1.00 93.62 105 ARG A N 1
ATOM 826 C CA . ARG A 1 105 ? 2.919 -2.198 16.086 1.00 93.62 105 ARG A CA 1
ATOM 827 C C . ARG A 1 105 ? 3.585 -2.787 17.318 1.00 93.62 105 ARG A C 1
ATOM 829 O O . ARG A 1 105 ? 3.248 -2.444 18.455 1.00 93.62 105 ARG A O 1
ATOM 836 N N . PHE A 1 106 ? 4.613 -3.598 17.101 1.00 94.06 106 PHE A N 1
ATOM 837 C CA . PHE A 1 106 ? 5.554 -3.926 18.159 1.00 94.06 106 PHE A CA 1
ATOM 838 C C . PHE A 1 106 ? 6.278 -2.646 18.593 1.00 94.06 106 PHE A C 1
ATOM 840 O O . PHE A 1 106 ? 6.693 -1.847 17.760 1.00 94.06 106 PHE A O 1
ATOM 847 N N . THR A 1 107 ? 6.420 -2.427 19.901 1.00 91.81 107 THR A N 1
ATOM 848 C CA . THR A 1 107 ? 7.171 -1.286 20.441 1.00 91.81 107 THR A CA 1
ATOM 849 C C . THR A 1 107 ? 8.361 -1.815 21.237 1.00 91.81 107 THR A C 1
ATOM 851 O O . THR A 1 107 ? 8.178 -2.276 22.369 1.00 91.81 107 THR A O 1
ATOM 854 N N . PRO A 1 108 ? 9.586 -1.758 20.683 1.00 91.75 108 PRO A N 1
ATOM 855 C CA . PRO A 1 108 ? 10.781 -2.185 21.394 1.00 91.75 108 PRO A CA 1
ATOM 856 C C . PRO A 1 108 ? 10.986 -1.359 22.665 1.00 91.75 108 PRO A C 1
ATOM 858 O O . PRO A 1 108 ? 10.669 -0.170 22.701 1.00 91.75 108 PRO A O 1
ATOM 861 N N . LYS A 1 109 ? 11.548 -1.958 23.719 1.00 93.19 109 LYS A N 1
ATOM 862 C CA . LYS A 1 109 ? 11.873 -1.220 24.954 1.00 93.19 109 LYS A CA 1
ATOM 863 C C . LYS A 1 109 ? 13.110 -0.338 24.773 1.00 93.19 109 LYS A C 1
ATOM 865 O O . LYS A 1 109 ? 13.111 0.818 25.193 1.00 93.19 109 LYS A O 1
ATOM 870 N N . GLU A 1 110 ? 14.136 -0.882 24.126 1.00 95.50 110 GLU A N 1
ATOM 871 C CA . GLU A 1 110 ? 15.439 -0.244 23.942 1.00 95.50 110 GLU A CA 1
ATOM 872 C C . GLU A 1 110 ? 15.414 0.824 22.848 1.00 95.50 110 GLU A C 1
ATOM 874 O O . GLU A 1 110 ? 14.854 0.613 21.771 1.00 95.50 110 GLU A O 1
ATOM 879 N N . GLN A 1 111 ? 16.071 1.960 23.103 1.00 95.06 111 GLN A N 1
ATOM 880 C CA . GLN A 1 111 ? 16.070 3.096 22.181 1.00 95.06 111 GLN A CA 1
ATOM 881 C C . GLN A 1 111 ? 16.665 2.742 20.813 1.00 95.06 111 GLN A C 1
ATOM 883 O O . GLN A 1 111 ? 16.072 3.069 19.791 1.00 95.06 111 GLN A O 1
ATOM 888 N N . ILE A 1 112 ? 17.767 1.986 20.785 1.00 94.94 112 ILE A N 1
ATOM 889 C CA . ILE A 1 112 ? 18.421 1.577 19.535 1.00 94.94 112 ILE A CA 1
ATOM 890 C C . ILE A 1 112 ? 17.492 0.751 18.631 1.00 94.94 112 ILE A C 1
ATOM 892 O O . ILE A 1 112 ? 17.489 0.914 17.412 1.00 94.94 112 ILE A O 1
ATOM 896 N N . LEU A 1 113 ? 16.656 -0.105 19.225 1.00 93.75 113 LEU A N 1
ATOM 897 C CA . LEU A 1 113 ? 15.692 -0.921 18.493 1.00 93.75 113 LEU A CA 1
ATOM 898 C C . LEU A 1 113 ? 14.495 -0.090 18.023 1.00 93.75 113 LEU A C 1
ATOM 900 O O . LEU A 1 113 ? 14.018 -0.302 16.910 1.00 93.75 113 LEU A O 1
ATOM 904 N N . LYS A 1 114 ? 14.046 0.891 18.820 1.00 95.06 114 LYS A N 1
ATOM 905 C CA . LYS A 1 114 ? 13.024 1.861 18.390 1.00 95.06 114 LYS A CA 1
ATOM 906 C C . LYS A 1 114 ? 13.496 2.666 17.183 1.00 95.06 114 LYS A C 1
ATOM 908 O O . LYS A 1 114 ? 12.746 2.813 16.224 1.00 95.06 114 LYS A O 1
ATOM 913 N N . ASP A 1 115 ? 14.732 3.156 17.217 1.00 94.38 115 ASP A N 1
ATOM 914 C CA . ASP A 1 115 ? 15.306 3.946 16.125 1.00 94.38 115 ASP A CA 1
ATOM 915 C C . ASP A 1 115 ? 15.458 3.098 14.857 1.00 94.38 115 ASP A C 1
ATOM 917 O O . ASP A 1 115 ? 15.097 3.539 13.765 1.00 94.38 115 ASP A O 1
ATOM 921 N N . LYS A 1 116 ? 15.895 1.840 15.005 1.00 94.62 116 LYS A N 1
ATOM 922 C CA . LYS A 1 116 ? 15.959 0.874 13.901 1.00 94.62 116 LYS A CA 1
ATOM 923 C C . LYS A 1 116 ? 14.578 0.590 13.305 1.00 94.62 116 LYS A C 1
ATOM 925 O O . LYS A 1 116 ? 14.444 0.551 12.085 1.00 94.62 116 LYS A O 1
ATOM 930 N N . GLN A 1 117 ? 13.550 0.415 14.132 1.00 94.75 117 GLN A N 1
ATOM 931 C CA . GLN A 1 117 ? 12.192 0.186 13.642 1.00 94.75 117 GLN A CA 1
ATOM 932 C C . GLN A 1 117 ? 11.647 1.406 12.889 1.00 94.75 117 GLN A C 1
ATOM 934 O O . GLN A 1 117 ? 11.194 1.253 11.758 1.00 94.75 117 GLN A O 1
ATOM 939 N N . LYS A 1 118 ? 11.786 2.614 13.451 1.00 94.31 118 LYS A N 1
ATOM 940 C CA . LYS A 1 118 ? 11.407 3.866 12.770 1.00 94.31 118 LYS A CA 1
ATOM 941 C C . LYS A 1 118 ? 12.120 4.039 11.432 1.00 94.31 118 LYS A C 1
ATOM 943 O O . LYS A 1 118 ? 11.530 4.506 10.463 1.00 94.31 118 LYS A O 1
ATOM 948 N N . HIS A 1 119 ? 13.393 3.654 11.370 1.00 94.62 119 HIS A N 1
ATOM 949 C CA . HIS A 1 119 ? 14.151 3.683 10.128 1.00 94.62 119 HIS A CA 1
ATOM 950 C C . HIS A 1 119 ? 13.528 2.777 9.055 1.00 94.62 119 HIS A C 1
ATOM 952 O O . HIS A 1 119 ? 13.319 3.234 7.933 1.00 94.62 119 HIS A O 1
ATOM 958 N N . TYR A 1 120 ? 13.180 1.530 9.389 1.00 95.81 120 TYR A N 1
ATOM 959 C CA . TYR A 1 120 ? 12.526 0.623 8.440 1.00 95.81 120 TYR A CA 1
ATOM 960 C C . TYR A 1 120 ? 11.097 1.042 8.079 1.00 95.81 120 TYR A C 1
ATOM 962 O O . TYR A 1 120 ? 10.700 0.869 6.928 1.00 95.81 120 TYR A O 1
ATOM 970 N N . GLU A 1 121 ? 10.347 1.626 9.015 1.00 95.88 121 GLU A N 1
ATOM 971 C CA . GLU A 1 121 ? 9.034 2.233 8.751 1.00 95.88 121 GLU A CA 1
ATOM 972 C C . GLU A 1 121 ? 9.145 3.324 7.682 1.00 95.88 121 GLU A C 1
ATOM 974 O O . GLU A 1 121 ? 8.442 3.277 6.669 1.00 95.88 121 GLU A O 1
ATOM 979 N N . ARG A 1 122 ? 10.096 4.251 7.859 1.00 96.19 122 ARG A N 1
ATOM 980 C CA . ARG A 1 122 ? 10.388 5.299 6.878 1.00 96.19 122 ARG A CA 1
ATOM 981 C C . ARG A 1 122 ? 10.796 4.722 5.528 1.00 96.19 122 ARG A C 1
ATOM 983 O O . ARG A 1 122 ? 10.257 5.144 4.512 1.00 96.19 122 ARG A O 1
ATOM 990 N N . LEU A 1 123 ? 11.728 3.768 5.504 1.00 96.00 123 LEU A N 1
ATOM 991 C CA . LEU A 1 123 ? 12.164 3.159 4.245 1.00 96.00 123 LEU A CA 1
ATOM 992 C C . LEU A 1 123 ? 11.002 2.470 3.524 1.00 96.00 123 LEU A C 1
ATOM 994 O O . LEU A 1 123 ? 10.865 2.631 2.314 1.00 96.00 123 LEU A O 1
ATOM 998 N N . SER A 1 124 ? 10.142 1.762 4.260 1.00 97.19 124 SER A N 1
ATOM 999 C CA . SER A 1 124 ? 8.963 1.092 3.699 1.00 97.19 124 SER A CA 1
ATOM 1000 C C . SER A 1 124 ? 7.989 2.102 3.100 1.00 97.19 124 SER A C 1
ATOM 1002 O O . SER A 1 124 ? 7.556 1.926 1.961 1.00 97.19 124 SER A O 1
ATOM 1004 N N . ARG A 1 125 ? 7.691 3.193 3.820 1.00 97.88 125 ARG A N 1
ATOM 1005 C CA . ARG A 1 125 ? 6.867 4.307 3.323 1.00 97.88 125 ARG A CA 1
ATOM 1006 C C . ARG A 1 125 ? 7.442 4.883 2.035 1.00 97.88 125 ARG A C 1
ATOM 1008 O O . ARG A 1 125 ? 6.764 4.902 1.010 1.00 97.88 125 ARG A O 1
ATOM 1015 N N . ASP A 1 126 ? 8.690 5.329 2.094 1.00 97.06 126 ASP A N 1
ATOM 1016 C CA . ASP A 1 126 ? 9.322 6.083 1.018 1.00 97.06 126 ASP A CA 1
ATOM 1017 C C . ASP A 1 126 ? 9.490 5.207 -0.236 1.00 97.06 126 ASP A C 1
ATOM 1019 O O . ASP A 1 126 ? 9.181 5.645 -1.341 1.00 97.06 126 ASP A O 1
ATOM 1023 N N . THR A 1 127 ? 9.872 3.936 -0.074 1.00 95.69 127 THR A N 1
ATOM 1024 C CA . THR A 1 127 ? 9.978 2.972 -1.186 1.00 95.69 127 THR A CA 1
ATOM 1025 C C . THR A 1 127 ? 8.627 2.697 -1.834 1.00 95.69 127 THR A C 1
ATOM 1027 O O . THR A 1 127 ? 8.540 2.618 -3.061 1.00 95.69 127 THR A O 1
ATOM 1030 N N . SER A 1 128 ? 7.567 2.56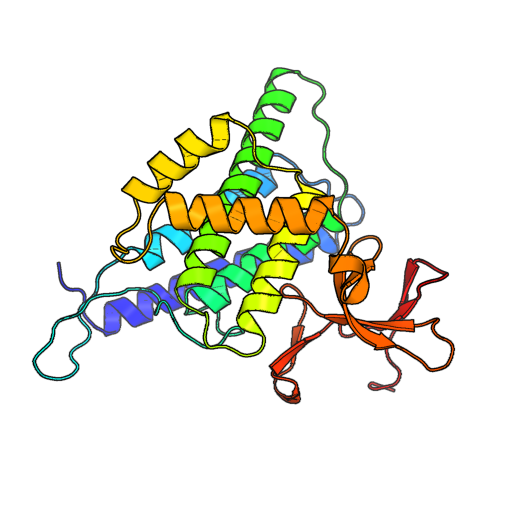8 -1.029 1.00 97.00 128 SER A N 1
ATOM 1031 C CA . SER A 1 128 ? 6.209 2.337 -1.536 1.00 97.00 128 SER A CA 1
ATOM 1032 C C . SER A 1 128 ? 5.732 3.528 -2.356 1.00 97.00 128 SER A C 1
ATOM 1034 O O . SER A 1 128 ? 5.361 3.360 -3.514 1.00 97.00 128 SER A O 1
ATOM 1036 N N . LEU A 1 129 ? 5.801 4.738 -1.789 1.00 97.31 129 LEU A N 1
ATOM 1037 C CA . LEU A 1 129 ? 5.371 5.965 -2.466 1.00 97.31 129 LEU A CA 1
ATOM 1038 C C . LEU A 1 129 ? 6.175 6.210 -3.745 1.00 97.31 129 LEU A C 1
ATOM 1040 O O . LEU A 1 129 ? 5.595 6.517 -4.782 1.00 97.31 129 LEU A O 1
ATOM 1044 N N . PHE A 1 130 ? 7.492 6.003 -3.701 1.00 94.19 130 PHE A N 1
ATOM 1045 C CA . PHE A 1 130 ? 8.350 6.123 -4.875 1.00 94.19 130 PHE A CA 1
ATOM 1046 C C . PHE A 1 130 ? 7.974 5.121 -5.975 1.00 94.19 130 PHE A C 1
ATOM 1048 O O . PHE A 1 130 ? 7.816 5.502 -7.134 1.00 94.19 130 PHE A O 1
ATOM 1055 N N . SER A 1 131 ? 7.778 3.848 -5.621 1.00 92.00 131 SER A N 1
ATOM 1056 C CA . SER A 1 131 ? 7.442 2.796 -6.590 1.00 92.00 131 SER A CA 1
ATOM 1057 C C . SER A 1 131 ? 6.048 2.991 -7.194 1.00 92.00 131 SER A C 1
ATOM 1059 O O . SER A 1 131 ? 5.865 2.820 -8.399 1.00 92.00 131 SER A O 1
ATOM 1061 N N . LEU A 1 132 ? 5.067 3.405 -6.384 1.00 93.44 132 LEU A N 1
ATOM 1062 C CA . LEU A 1 132 ? 3.733 3.769 -6.867 1.00 93.44 132 LEU A CA 1
ATOM 1063 C C . LEU A 1 132 ? 3.797 4.984 -7.800 1.00 93.44 132 LEU A C 1
ATOM 1065 O O . LEU A 1 132 ? 3.117 4.999 -8.824 1.00 93.44 132 LEU A O 1
ATOM 1069 N N . ALA A 1 133 ? 4.619 5.987 -7.478 1.00 92.06 133 ALA A N 1
ATOM 1070 C CA . ALA A 1 133 ? 4.793 7.165 -8.321 1.00 92.06 133 ALA A CA 1
ATOM 1071 C C . ALA A 1 133 ? 5.474 6.815 -9.651 1.00 92.06 133 ALA A C 1
ATOM 1073 O O . ALA A 1 133 ? 5.118 7.380 -10.677 1.00 92.06 133 ALA A O 1
ATOM 1074 N N . ILE A 1 134 ? 6.396 5.848 -9.682 1.00 87.44 134 ILE A N 1
ATOM 1075 C CA . ILE A 1 134 ? 6.896 5.292 -10.950 1.00 87.44 134 ILE A CA 1
ATOM 1076 C C . ILE A 1 134 ? 5.733 4.691 -11.741 1.00 87.44 134 ILE A C 1
ATOM 1078 O O . ILE A 1 134 ? 5.520 5.052 -12.895 1.00 87.44 134 ILE A O 1
ATOM 1082 N N . SER A 1 135 ? 4.935 3.831 -11.103 1.00 85.31 135 SER A N 1
ATOM 1083 C CA . SER A 1 135 ? 3.794 3.170 -11.745 1.00 85.31 135 SER A CA 1
ATOM 1084 C C . SER A 1 135 ? 2.776 4.167 -12.323 1.00 85.31 135 SER A C 1
ATOM 1086 O O . SER A 1 135 ? 2.263 3.960 -13.424 1.00 85.31 135 SER A O 1
ATOM 1088 N N . SER A 1 136 ? 2.546 5.309 -11.662 1.00 86.38 136 SER A N 1
ATOM 1089 C CA . SER A 1 136 ? 1.613 6.331 -12.161 1.00 86.38 136 SER A CA 1
ATOM 1090 C C . SER A 1 136 ? 2.060 6.979 -13.473 1.00 86.38 136 SER A C 1
ATOM 1092 O O . SER A 1 136 ? 1.221 7.419 -14.256 1.00 86.38 136 SER A O 1
ATOM 1094 N N . HIS A 1 137 ? 3.365 7.016 -13.752 1.00 78.88 137 HIS A N 1
ATOM 1095 C CA . HIS A 1 137 ? 3.891 7.557 -15.006 1.00 78.88 137 HIS A CA 1
ATOM 1096 C C . HIS A 1 137 ? 3.774 6.561 -16.162 1.00 78.88 137 HIS A C 1
ATOM 1098 O O . HIS A 1 137 ? 3.658 6.976 -17.312 1.00 78.88 137 HIS A O 1
ATOM 1104 N N . VAL A 1 138 ? 3.757 5.261 -15.867 1.00 71.81 138 VAL A N 1
ATOM 1105 C CA . VAL A 1 138 ? 3.735 4.218 -16.897 1.00 71.81 138 VAL A CA 1
ATOM 1106 C C . VAL A 1 138 ? 2.301 3.749 -17.228 1.00 71.81 138 VAL A C 1
ATOM 1108 O O . VAL A 1 138 ? 2.051 3.288 -18.341 1.00 71.81 138 VAL A O 1
ATOM 1111 N N . TYR A 1 139 ? 1.326 3.932 -16.320 1.00 64.12 139 TYR A N 1
ATOM 1112 C CA . TYR A 1 139 ? -0.028 3.337 -16.421 1.00 64.12 139 TYR A CA 1
ATOM 1113 C C . TYR A 1 139 ? -1.207 4.311 -16.497 1.00 64.12 139 TYR A C 1
ATOM 1115 O O . TYR A 1 139 ? -2.335 3.946 -16.159 1.00 64.12 139 TYR A O 1
ATOM 1123 N N . GLN A 1 140 ? -0.994 5.525 -17.005 1.00 66.25 140 GLN A N 1
ATOM 1124 C CA . GLN A 1 140 ? -2.030 6.572 -17.069 1.00 66.25 140 GLN A CA 1
ATOM 1125 C C . GLN A 1 140 ? -3.294 6.188 -17.868 1.00 66.25 140 GLN A C 1
ATOM 1127 O O . GLN A 1 140 ? -4.329 6.832 -17.721 1.00 66.25 140 GLN A O 1
ATOM 1132 N N . SER A 1 141 ? -3.231 5.157 -18.716 1.00 64.06 141 SER A N 1
ATOM 1133 C CA . SER A 1 141 ? -4.315 4.759 -19.622 1.00 64.06 141 SER A CA 1
ATOM 1134 C C . SER A 1 141 ? -5.308 3.734 -19.054 1.00 64.06 141 SER A C 1
ATOM 1136 O O . SER A 1 141 ? -6.330 3.487 -19.696 1.00 64.06 141 SER A O 1
ATOM 1138 N N . HIS A 1 142 ? -5.057 3.128 -17.884 1.00 69.62 142 HIS A N 1
ATOM 1139 C CA . HIS A 1 142 ? -5.981 2.140 -17.310 1.00 69.62 142 HIS A CA 1
ATOM 1140 C C . HIS A 1 142 ? -7.124 2.813 -16.521 1.00 69.62 142 HIS A C 1
ATOM 1142 O O . HIS A 1 142 ? -6.829 3.600 -15.617 1.00 69.62 142 HIS A O 1
ATOM 1148 N N . PRO A 1 143 ? -8.408 2.458 -16.753 1.00 69.25 143 PRO A N 1
ATOM 1149 C CA . PRO A 1 143 ? -9.557 3.139 -16.139 1.00 69.25 143 PRO A CA 1
ATOM 1150 C C . PRO A 1 143 ? -9.531 3.183 -14.605 1.00 69.25 143 PRO A C 1
ATOM 1152 O O . PRO A 1 143 ? -9.866 4.205 -14.013 1.00 69.25 143 PRO A O 1
ATOM 1155 N N . ASN A 1 144 ? -9.089 2.092 -13.968 1.00 77.75 144 ASN A N 1
ATOM 1156 C CA . ASN A 1 144 ? -8.977 1.982 -12.508 1.00 77.75 144 ASN A CA 1
ATOM 1157 C C . ASN A 1 144 ? -7.533 2.127 -11.995 1.00 77.75 144 ASN A C 1
ATOM 1159 O O . ASN A 1 144 ? -7.313 2.159 -10.789 1.00 77.75 144 ASN A O 1
ATOM 1163 N N . GLY A 1 145 ? -6.535 2.207 -12.887 1.00 81.56 145 GLY A N 1
ATOM 1164 C CA . GLY A 1 145 ? -5.122 2.089 -12.505 1.00 81.56 145 GLY A CA 1
ATOM 1165 C C . GLY A 1 145 ? -4.685 3.219 -11.580 1.00 81.56 145 GLY A C 1
ATOM 1166 O O . GLY A 1 145 ? -4.195 2.971 -10.482 1.00 81.56 145 GLY A O 1
ATOM 1167 N N . MET A 1 146 ? -4.958 4.462 -11.980 1.00 86.88 146 MET A N 1
ATOM 1168 C CA . MET A 1 146 ? -4.661 5.636 -11.153 1.00 86.88 146 MET A CA 1
ATOM 1169 C C . MET A 1 146 ? -5.398 5.604 -9.815 1.00 86.88 146 MET A C 1
ATOM 1171 O O . MET A 1 146 ? -4.798 5.873 -8.782 1.00 86.88 146 MET A O 1
ATOM 1175 N N . LYS A 1 147 ? -6.662 5.170 -9.813 1.00 89.69 147 LYS A N 1
ATOM 1176 C CA . LYS A 1 147 ? -7.463 5.030 -8.593 1.00 89.69 147 LYS A CA 1
ATOM 1177 C C . LYS A 1 147 ? -6.840 4.047 -7.598 1.00 89.69 147 LYS A C 1
ATOM 1179 O O . LYS A 1 147 ? -6.800 4.323 -6.400 1.00 89.69 147 LYS A O 1
ATOM 1184 N N . TRP A 1 148 ? -6.332 2.913 -8.082 1.00 91.94 148 TRP A N 1
ATOM 1185 C CA . TRP A 1 148 ? -5.629 1.938 -7.248 1.00 91.94 148 TRP A CA 1
ATOM 1186 C C . TRP A 1 148 ? -4.321 2.488 -6.685 1.00 91.94 148 TRP A C 1
ATOM 1188 O O . TRP A 1 148 ? -4.020 2.270 -5.515 1.00 91.94 148 TRP A O 1
ATOM 1198 N N . LEU A 1 149 ? -3.553 3.232 -7.480 1.00 93.19 149 LEU A N 1
ATOM 1199 C CA . LEU A 1 149 ? -2.332 3.870 -6.986 1.00 93.19 149 LEU A CA 1
ATOM 1200 C C . LEU A 1 149 ? -2.649 4.933 -5.927 1.00 93.19 149 LEU A C 1
ATOM 1202 O O . LEU A 1 149 ? -2.015 4.944 -4.873 1.00 93.19 149 LEU A O 1
ATOM 1206 N N . ASP A 1 150 ? -3.673 5.756 -6.164 1.00 94.19 150 ASP A N 1
ATOM 1207 C CA . ASP A 1 150 ? -4.130 6.781 -5.227 1.00 94.19 150 ASP A CA 1
ATOM 1208 C C . ASP A 1 150 ? -4.548 6.162 -3.891 1.00 94.19 150 ASP A C 1
ATOM 1210 O O . ASP A 1 150 ? -4.101 6.605 -2.833 1.00 94.19 150 ASP A O 1
ATOM 1214 N N . ILE A 1 151 ? -5.375 5.111 -3.911 1.00 96.31 151 ILE A N 1
ATOM 1215 C CA . ILE A 1 151 ? -5.855 4.503 -2.668 1.00 96.31 151 ILE A CA 1
ATOM 1216 C C . ILE A 1 151 ? -4.742 3.798 -1.888 1.00 96.31 151 ILE A C 1
ATOM 1218 O O . ILE A 1 151 ? -4.725 3.861 -0.657 1.00 96.31 151 ILE A O 1
ATOM 1222 N N . LEU A 1 152 ? -3.778 3.173 -2.572 1.00 97.75 152 LEU A N 1
ATOM 1223 C CA . LEU A 1 152 ? -2.605 2.595 -1.917 1.00 97.75 152 LEU A CA 1
ATOM 1224 C C . LEU A 1 152 ? -1.725 3.687 -1.300 1.00 97.75 152 LEU A C 1
ATOM 1226 O O . LEU A 1 152 ? -1.330 3.562 -0.141 1.00 97.75 152 LEU A O 1
ATOM 1230 N N . ALA A 1 153 ? -1.480 4.788 -2.016 1.00 97.94 153 ALA A N 1
ATOM 1231 C CA . ALA A 1 153 ? -0.720 5.918 -1.490 1.00 97.94 153 ALA A CA 1
ATOM 1232 C C . ALA A 1 153 ? -1.389 6.521 -0.245 1.00 97.94 153 ALA A C 1
ATOM 1234 O O . ALA A 1 153 ? -0.725 6.714 0.773 1.00 97.94 153 ALA A O 1
ATOM 1235 N N . LEU A 1 154 ? -2.710 6.730 -0.272 1.00 98.38 154 LEU A N 1
ATOM 1236 C CA . LEU A 1 154 ? -3.465 7.215 0.888 1.00 98.38 154 LEU A CA 1
ATOM 1237 C C . LEU A 1 154 ? -3.339 6.279 2.098 1.00 98.38 154 LEU A C 1
ATOM 1239 O O . LEU A 1 154 ? -3.177 6.758 3.217 1.00 98.38 154 LEU A O 1
ATOM 1243 N N . ASN A 1 155 ? -3.364 4.959 1.896 1.00 98.50 155 ASN A N 1
ATOM 1244 C CA . ASN A 1 155 ? -3.163 3.992 2.981 1.00 98.50 155 ASN A CA 1
ATOM 1245 C C . ASN A 1 155 ? -1.747 4.030 3.563 1.00 98.50 155 ASN A C 1
ATOM 1247 O O . ASN A 1 155 ? -1.589 3.911 4.780 1.00 98.50 155 ASN A O 1
ATOM 1251 N N . ILE A 1 156 ? -0.725 4.204 2.720 1.00 98.50 156 ILE A N 1
ATOM 1252 C CA . ILE A 1 156 ? 0.657 4.382 3.180 1.00 98.50 156 ILE A CA 1
ATOM 1253 C C . ILE A 1 156 ? 0.769 5.652 4.027 1.00 98.50 156 ILE A C 1
ATOM 1255 O O . ILE A 1 156 ? 1.322 5.597 5.124 1.00 98.50 156 ILE A O 1
ATOM 1259 N N . LEU A 1 157 ? 0.186 6.765 3.572 1.00 98.31 157 LEU A N 1
ATOM 1260 C CA . LEU A 1 157 ? 0.172 8.026 4.317 1.00 98.31 157 LEU A CA 1
ATOM 1261 C C . LEU A 1 157 ? -0.594 7.911 5.645 1.00 98.31 157 LEU A C 1
ATOM 1263 O O . LEU A 1 157 ? -0.141 8.437 6.661 1.00 98.31 157 LEU A O 1
ATOM 1267 N N . ASP A 1 158 ? -1.714 7.185 5.660 1.00 97.62 158 ASP A N 1
ATOM 1268 C CA . ASP A 1 158 ? -2.514 6.944 6.866 1.00 97.62 158 ASP A CA 1
ATOM 1269 C C . ASP A 1 158 ? -1.789 6.062 7.892 1.00 97.62 158 ASP A C 1
ATOM 1271 O O . ASP A 1 158 ? -1.837 6.331 9.092 1.00 97.62 158 ASP A O 1
ATOM 1275 N N . SER A 1 159 ? -1.091 5.025 7.418 1.00 96.38 159 SER A N 1
ATOM 1276 C CA . SER A 1 159 ? -0.501 3.984 8.275 1.00 96.38 159 SER A CA 1
ATOM 1277 C C . SER A 1 159 ? 0.944 4.266 8.690 1.00 96.38 159 SER A C 1
ATOM 1279 O O . SER A 1 159 ? 1.387 3.786 9.735 1.00 96.38 159 SER A O 1
ATOM 1281 N N . LEU A 1 160 ? 1.704 4.988 7.859 1.00 96.81 160 LEU A N 1
ATOM 1282 C CA . LEU A 1 160 ? 3.144 5.242 8.030 1.00 96.81 160 LEU A CA 1
ATOM 1283 C C . LEU A 1 160 ? 3.505 6.738 8.051 1.00 96.81 160 LEU A C 1
ATOM 1285 O O . LEU A 1 160 ? 4.667 7.092 8.271 1.00 96.81 160 LEU A O 1
ATOM 1289 N N . GLY A 1 161 ? 2.527 7.622 7.848 1.00 96.44 161 GLY A N 1
ATOM 1290 C CA . GLY A 1 161 ? 2.723 9.067 7.831 1.00 96.44 161 GLY A CA 1
ATOM 1291 C C . GLY A 1 161 ? 3.247 9.608 6.499 1.00 96.44 161 GLY A C 1
ATOM 1292 O O . GLY A 1 161 ? 3.406 8.883 5.519 1.00 96.44 161 GLY A O 1
ATOM 1293 N N . LYS A 1 162 ? 3.507 10.918 6.482 1.00 97.25 162 LYS A N 1
ATOM 1294 C CA . LYS A 1 162 ? 4.023 11.661 5.321 1.00 97.25 162 LYS A CA 1
ATOM 1295 C C . LYS A 1 162 ? 5.531 11.502 5.158 1.00 97.25 162 LYS A C 1
ATOM 1297 O O . LYS A 1 162 ? 6.219 11.089 6.094 1.00 97.25 162 LYS A O 1
ATOM 1302 N N . THR A 1 163 ? 6.031 11.850 3.978 1.00 96.75 163 THR A N 1
ATOM 1303 C CA . THR A 1 163 ? 7.468 11.889 3.706 1.00 96.75 163 THR A CA 1
ATOM 1304 C C . THR A 1 163 ? 8.185 12.902 4.601 1.00 96.75 163 THR A C 1
ATOM 1306 O O . THR A 1 163 ? 7.608 13.871 5.101 1.00 96.75 163 THR A O 1
ATOM 1309 N N . GLU A 1 164 ? 9.468 12.650 4.850 1.00 94.31 164 GLU A N 1
ATOM 1310 C CA . GLU A 1 164 ? 10.337 13.528 5.633 1.00 94.31 164 GLU A CA 1
ATOM 1311 C C . GLU A 1 164 ? 11.227 14.359 4.700 1.00 94.31 164 GLU A C 1
ATOM 1313 O O . GLU A 1 164 ? 11.484 13.949 3.569 1.00 94.31 164 GLU A O 1
ATOM 1318 N N . PRO A 1 165 ? 11.815 15.476 5.168 1.00 90.25 165 PRO A N 1
ATOM 1319 C CA . PRO A 1 165 ? 12.790 16.223 4.369 1.00 90.25 165 PRO A CA 1
ATOM 1320 C C . PRO A 1 165 ? 13.946 15.355 3.836 1.00 90.25 165 PRO A C 1
ATOM 1322 O O . PRO A 1 165 ? 14.418 15.573 2.726 1.00 90.25 165 PRO A O 1
ATOM 1325 N N . THR A 1 166 ? 14.359 14.336 4.601 1.00 90.06 166 THR A N 1
ATOM 1326 C CA . THR A 1 166 ? 15.417 13.383 4.210 1.00 90.06 166 THR A CA 1
ATOM 1327 C C . THR A 1 166 ? 14.978 12.360 3.156 1.00 90.06 166 THR A C 1
ATOM 1329 O O . THR A 1 166 ? 15.825 11.711 2.546 1.00 90.06 166 THR A O 1
ATOM 1332 N N . SER A 1 167 ? 13.673 12.223 2.893 1.00 93.94 167 SER A N 1
ATOM 1333 C CA . SER A 1 167 ? 13.147 11.310 1.871 1.00 93.94 167 SER A CA 1
ATOM 1334 C C . SER A 1 167 ? 13.592 11.717 0.465 1.00 93.94 167 SER A C 1
ATOM 1336 O O . SER A 1 167 ? 13.764 10.854 -0.390 1.00 93.94 167 SER A O 1
ATOM 1338 N N . LYS A 1 168 ? 13.858 13.009 0.226 1.00 91.81 168 LYS A N 1
ATOM 1339 C CA . LYS A 1 168 ? 14.360 13.489 -1.069 1.00 91.81 168 LYS A CA 1
ATOM 1340 C C . LYS A 1 168 ? 15.710 12.860 -1.432 1.00 91.81 168 LYS A C 1
ATOM 1342 O O . LYS A 1 168 ? 15.850 12.350 -2.539 1.00 91.81 168 LYS A O 1
ATOM 1347 N N . ASP A 1 169 ? 16.656 12.837 -0.495 1.00 92.88 169 ASP A N 1
ATOM 1348 C CA . ASP A 1 169 ? 17.978 12.230 -0.705 1.00 92.88 169 ASP A CA 1
ATOM 1349 C C . ASP A 1 169 ? 17.840 10.726 -0.999 1.00 92.88 169 ASP A C 1
ATOM 1351 O O . ASP A 1 169 ? 18.541 10.162 -1.839 1.00 92.88 169 ASP A O 1
ATOM 1355 N N . TYR A 1 170 ? 16.879 10.066 -0.345 1.00 93.12 170 TYR A N 1
ATOM 1356 C CA . TYR A 1 170 ? 16.568 8.663 -0.604 1.00 93.12 170 TYR A CA 1
ATOM 1357 C C . TYR A 1 170 ? 15.972 8.442 -2.006 1.00 93.12 170 TYR A C 1
ATOM 1359 O O . TYR A 1 170 ? 16.377 7.513 -2.709 1.00 93.12 170 TYR A O 1
ATOM 1367 N N . PHE A 1 171 ? 15.064 9.315 -2.452 1.00 94.00 171 PHE A N 1
ATOM 1368 C CA . PHE A 1 171 ? 14.513 9.280 -3.809 1.00 94.00 171 PHE A CA 1
ATOM 1369 C C . PHE A 1 171 ? 15.588 9.522 -4.871 1.00 94.00 171 PHE A C 1
ATOM 1371 O O . PHE A 1 171 ? 15.576 8.847 -5.896 1.00 94.00 171 PHE A O 1
ATOM 1378 N N . GLU A 1 172 ? 16.548 10.417 -4.626 1.00 92.19 172 GLU A N 1
ATOM 1379 C CA . GLU A 1 172 ? 17.701 10.631 -5.510 1.00 92.19 172 GLU A CA 1
ATOM 1380 C C . GLU A 1 172 ? 18.520 9.346 -5.689 1.00 92.19 172 GLU A C 1
ATOM 1382 O O . GLU A 1 172 ? 18.809 8.948 -6.819 1.00 92.19 172 GLU A O 1
ATOM 1387 N N . VAL A 1 173 ? 18.819 8.642 -4.592 1.00 90.81 173 VAL A N 1
ATOM 1388 C CA . VAL A 1 173 ? 19.522 7.351 -4.642 1.00 90.81 173 VAL A CA 1
ATOM 1389 C C . VAL A 1 173 ? 18.708 6.300 -5.399 1.00 90.81 173 VAL A C 1
ATOM 1391 O O . VAL A 1 173 ? 19.267 5.559 -6.208 1.00 90.81 173 VAL A O 1
ATOM 1394 N N . MET A 1 174 ? 17.393 6.217 -5.180 1.00 88.81 174 MET A N 1
ATOM 1395 C CA . MET A 1 174 ? 16.555 5.279 -5.933 1.00 88.81 174 MET A CA 1
ATOM 1396 C C . MET A 1 174 ? 16.507 5.623 -7.424 1.00 88.81 174 MET A C 1
ATOM 1398 O O . MET A 1 174 ? 16.662 4.722 -8.244 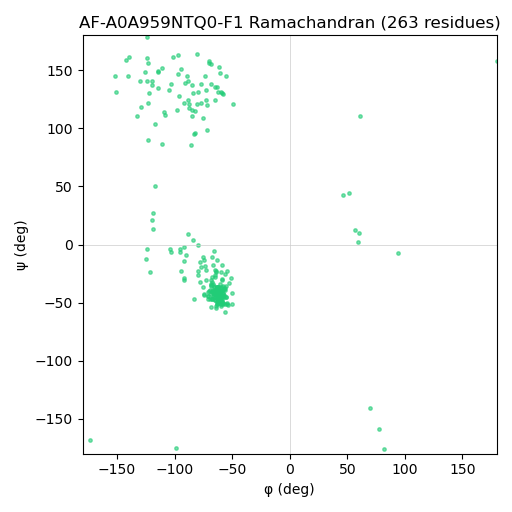1.00 88.81 174 MET A O 1
ATOM 1402 N N . MET A 1 175 ? 16.401 6.905 -7.787 1.00 87.50 175 MET A N 1
ATOM 1403 C CA . MET A 1 175 ? 16.428 7.362 -9.181 1.00 87.50 175 MET A CA 1
ATOM 1404 C C . MET A 1 175 ? 17.723 6.975 -9.907 1.00 87.50 175 MET A C 1
ATOM 1406 O O . MET A 1 175 ? 17.679 6.617 -11.078 1.00 87.50 175 MET A O 1
ATOM 1410 N N . MET A 1 176 ? 18.876 6.988 -9.228 1.00 84.12 176 MET A N 1
ATOM 1411 C CA . MET A 1 176 ? 20.143 6.527 -9.824 1.00 84.12 176 MET A CA 1
ATOM 1412 C C . MET A 1 176 ? 20.141 5.032 -10.165 1.00 84.12 176 MET A C 1
ATOM 1414 O O . MET A 1 176 ? 20.931 4.587 -10.996 1.00 84.12 176 MET A O 1
ATOM 1418 N N . ASN A 1 177 ? 19.273 4.256 -9.515 1.00 78.38 177 ASN A N 1
ATOM 1419 C CA . ASN A 1 177 ? 19.157 2.819 -9.720 1.00 78.38 177 ASN A CA 1
ATOM 1420 C C . ASN A 1 177 ? 18.062 2.444 -10.725 1.00 78.38 177 ASN A C 1
ATOM 1422 O O . ASN A 1 177 ? 17.979 1.265 -11.076 1.00 78.38 177 ASN A O 1
ATOM 1426 N N . ILE A 1 178 ? 17.252 3.404 -11.197 1.00 76.31 178 ILE A N 1
ATOM 1427 C CA . ILE A 1 178 ? 16.230 3.144 -12.214 1.00 76.31 178 ILE A CA 1
ATOM 1428 C C . ILE A 1 178 ? 16.698 3.490 -13.628 1.00 76.31 178 ILE A C 1
ATOM 1430 O O . ILE A 1 178 ? 17.460 4.428 -13.839 1.00 76.31 178 ILE A O 1
ATOM 1434 N N . ASN A 1 179 ? 16.225 2.731 -14.617 1.00 73.06 179 ASN A N 1
ATOM 1435 C CA . ASN A 1 179 ? 16.605 2.898 -16.027 1.00 73.06 179 ASN A CA 1
ATOM 1436 C C . ASN A 1 179 ? 15.404 3.288 -16.903 1.00 73.06 179 ASN A C 1
ATOM 1438 O O . ASN A 1 179 ? 15.149 2.646 -17.921 1.00 73.06 179 ASN A O 1
ATOM 1442 N N . MET A 1 180 ? 14.665 4.314 -16.473 1.00 74.38 180 MET A N 1
ATOM 1443 C CA . MET A 1 180 ? 13.448 4.822 -17.120 1.00 74.38 180 MET A CA 1
ATOM 1444 C C . MET A 1 180 ? 13.634 6.314 -17.451 1.00 74.38 180 MET A C 1
ATOM 1446 O O . MET A 1 180 ? 13.383 7.158 -16.589 1.00 74.38 180 MET A O 1
ATOM 1450 N N . PRO A 1 181 ? 14.162 6.667 -18.641 1.00 70.75 181 PRO A N 1
ATOM 1451 C CA . PRO A 1 181 ? 14.549 8.043 -18.980 1.00 70.75 181 PRO A CA 1
ATOM 1452 C C . PRO A 1 181 ? 13.378 9.038 -19.028 1.00 70.75 181 PRO A C 1
ATOM 1454 O O . PRO A 1 181 ? 13.583 10.239 -18.869 1.00 70.75 181 PRO A O 1
ATOM 1457 N N . GLU A 1 182 ? 12.160 8.553 -19.245 1.00 77.12 182 GLU A N 1
ATOM 1458 C CA . GLU A 1 182 ? 10.921 9.331 -19.232 1.00 77.12 182 GLU A CA 1
ATOM 1459 C C . GLU A 1 182 ? 10.474 9.745 -17.822 1.00 77.12 182 GLU A C 1
ATOM 1461 O O . GLU A 1 182 ? 9.690 10.685 -17.668 1.00 77.12 182 GLU A O 1
ATOM 1466 N N . ILE A 1 183 ? 10.993 9.082 -16.785 1.00 83.50 183 ILE A N 1
ATOM 1467 C CA . ILE A 1 183 ? 10.663 9.364 -15.391 1.00 83.50 183 ILE A CA 1
ATOM 1468 C C . ILE A 1 183 ? 11.720 10.295 -14.805 1.00 83.50 183 ILE A C 1
ATOM 1470 O O . ILE A 1 183 ? 12.919 10.030 -14.841 1.00 83.50 183 ILE A O 1
ATOM 1474 N N . THR A 1 184 ? 11.267 11.400 -14.216 1.00 90.38 184 THR A N 1
ATOM 1475 C CA . THR A 1 184 ? 12.140 12.392 -13.581 1.00 90.38 184 THR A CA 1
ATOM 1476 C C . THR A 1 184 ? 11.895 12.439 -12.081 1.00 90.38 184 THR A C 1
ATOM 1478 O O . THR A 1 184 ? 10.768 12.259 -11.619 1.00 90.38 184 THR A O 1
ATOM 1481 N N . LEU A 1 185 ? 12.935 12.762 -11.306 1.00 91.50 185 LEU A N 1
ATOM 1482 C CA . LEU A 1 185 ? 12.798 12.950 -9.859 1.00 91.50 185 LEU A CA 1
ATOM 1483 C C . LEU A 1 185 ? 11.749 14.018 -9.514 1.00 91.50 185 LEU A C 1
ATOM 1485 O O . LEU A 1 185 ? 11.012 13.867 -8.543 1.00 91.50 185 LEU A O 1
ATOM 1489 N N . SER A 1 186 ? 11.670 15.094 -10.304 1.00 93.25 186 SER A N 1
ATOM 1490 C CA . SER A 1 186 ? 10.671 16.150 -10.122 1.00 93.25 186 SER A CA 1
ATOM 1491 C C . SER A 1 186 ? 9.249 15.645 -10.369 1.00 93.25 186 SER A C 1
ATOM 1493 O O . SER A 1 186 ? 8.361 15.994 -9.597 1.00 93.25 186 SER A O 1
ATOM 1495 N N . GLY A 1 187 ? 9.038 14.800 -11.384 1.00 92.31 187 GLY A N 1
ATOM 1496 C CA . GLY A 1 187 ? 7.756 14.136 -11.640 1.00 92.31 187 GLY A CA 1
ATOM 1497 C C . GLY A 1 187 ? 7.334 13.225 -10.487 1.00 92.31 187 GLY A C 1
ATOM 1498 O O . GLY A 1 187 ? 6.224 13.354 -9.975 1.00 92.31 187 GLY A O 1
ATOM 1499 N N . ILE A 1 188 ? 8.253 12.384 -10.004 1.00 92.75 188 ILE A N 1
ATOM 1500 C CA . ILE A 1 188 ? 8.021 11.514 -8.841 1.00 92.75 188 ILE A CA 1
ATOM 1501 C C . ILE A 1 188 ? 7.692 12.325 -7.584 1.00 92.75 188 ILE A C 1
ATOM 1503 O O . ILE A 1 188 ? 6.679 12.082 -6.932 1.00 92.75 188 ILE A O 1
ATOM 1507 N N . THR A 1 189 ? 8.516 13.324 -7.264 1.00 95.00 189 THR A N 1
ATOM 1508 C CA . THR A 1 189 ? 8.322 14.171 -6.077 1.00 95.00 189 THR A CA 1
ATOM 1509 C C . THR A 1 189 ? 6.989 14.910 -6.145 1.00 95.00 189 THR A C 1
ATOM 1511 O O . THR A 1 189 ? 6.278 14.979 -5.146 1.00 95.00 189 THR A O 1
ATOM 1514 N N . LYS A 1 190 ? 6.622 15.420 -7.327 1.00 95.62 190 LYS A N 1
ATOM 1515 C CA . LYS A 1 190 ? 5.337 16.086 -7.541 1.00 95.62 190 LYS A CA 1
ATOM 1516 C C . LYS A 1 190 ? 4.164 15.134 -7.304 1.00 95.62 190 LYS A C 1
ATOM 1518 O O . LYS A 1 190 ? 3.262 15.490 -6.560 1.00 95.62 190 LYS A O 1
ATOM 1523 N N . GLN A 1 191 ? 4.197 13.923 -7.864 1.00 96.06 191 GLN A N 1
ATOM 1524 C CA . GLN A 1 191 ? 3.128 12.938 -7.657 1.00 96.06 191 GLN A CA 1
ATOM 1525 C C . GLN A 1 191 ? 2.930 12.609 -6.168 1.00 96.06 191 GLN A C 1
ATOM 1527 O O . GLN A 1 191 ? 1.800 12.531 -5.692 1.00 96.06 191 GLN A O 1
ATOM 1532 N N . ILE A 1 192 ? 4.025 12.446 -5.420 1.00 97.56 192 ILE A N 1
ATOM 1533 C CA . ILE A 1 192 ? 3.964 12.180 -3.977 1.00 97.56 192 ILE A CA 1
ATOM 1534 C C . ILE A 1 192 ? 3.369 13.381 -3.225 1.00 97.56 192 ILE A C 1
ATOM 1536 O O . ILE A 1 192 ? 2.502 13.197 -2.372 1.00 97.56 192 ILE A O 1
ATOM 1540 N N . GLN A 1 193 ? 3.770 14.607 -3.572 1.00 97.31 193 GLN A N 1
ATOM 1541 C CA . GLN A 1 193 ? 3.201 15.832 -2.995 1.00 97.31 193 GLN A CA 1
ATOM 1542 C C . GLN A 1 193 ? 1.708 15.994 -3.309 1.00 97.31 193 GLN A C 1
ATOM 1544 O O . GLN A 1 193 ? 0.945 16.457 -2.456 1.00 97.31 193 GLN A O 1
ATOM 1549 N N . ASP A 1 194 ? 1.277 15.597 -4.506 1.00 96.94 194 ASP A N 1
ATOM 1550 C CA . ASP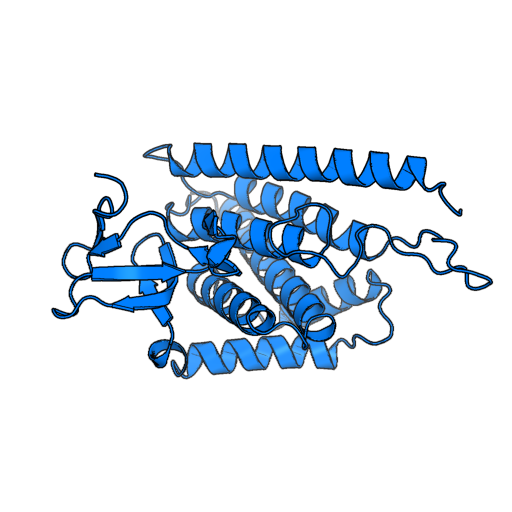 A 1 194 ? -0.131 15.609 -4.899 1.00 96.94 194 ASP A CA 1
ATOM 1551 C C . ASP A 1 194 ? -0.942 14.630 -4.024 1.00 96.94 194 ASP A C 1
ATOM 1553 O O . ASP A 1 194 ? -2.014 14.995 -3.531 1.00 96.94 194 ASP A O 1
ATOM 1557 N N . TRP A 1 195 ? -0.410 13.436 -3.726 1.00 97.75 195 TRP A N 1
ATOM 1558 C CA . TRP A 1 195 ? -1.029 12.497 -2.777 1.00 97.75 195 TRP A CA 1
ATOM 1559 C C . TRP A 1 195 ? -1.053 13.014 -1.339 1.00 97.75 195 TRP A C 1
ATOM 1561 O O . TRP A 1 195 ? -2.078 12.888 -0.669 1.00 97.75 195 TRP A O 1
ATOM 1571 N N . GLU A 1 196 ? 0.030 13.627 -0.859 1.00 98.06 196 GLU A N 1
ATOM 1572 C CA . GLU A 1 196 ? 0.063 14.244 0.474 1.00 98.06 196 GLU A CA 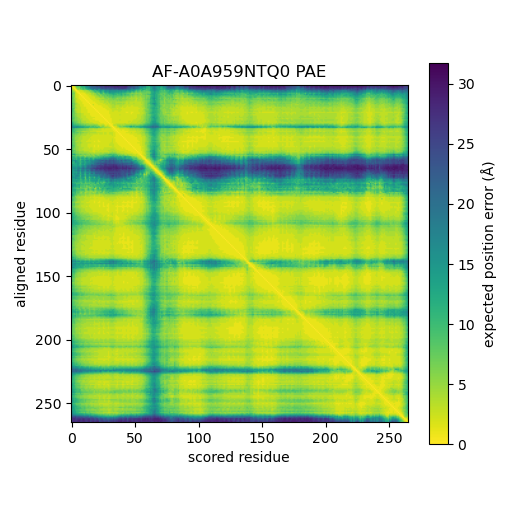1
ATOM 1573 C C . GLU A 1 196 ? -0.960 15.381 0.594 1.00 98.06 196 GLU A C 1
ATOM 1575 O O . GLU A 1 196 ? -1.687 15.463 1.583 1.00 98.06 196 GLU A O 1
ATOM 1580 N N . THR A 1 197 ? -1.087 16.207 -0.448 1.00 97.88 197 THR A N 1
ATOM 1581 C CA . THR A 1 197 ? -2.088 17.281 -0.524 1.00 97.88 197 THR A CA 1
ATOM 1582 C C . THR A 1 197 ? -3.508 16.717 -0.549 1.00 97.88 197 THR A C 1
ATOM 1584 O O . THR A 1 197 ? -4.403 17.225 0.138 1.00 97.88 197 THR A O 1
ATOM 1587 N N . LEU A 1 198 ? -3.740 15.651 -1.323 1.00 96.25 198 LEU A N 1
ATOM 1588 C CA . LEU A 1 198 ? -5.020 14.950 -1.345 1.00 96.25 198 LEU A CA 1
ATOM 1589 C C . LEU A 1 198 ? -5.366 14.422 0.053 1.00 96.25 198 LEU A C 1
ATOM 1591 O O . LEU A 1 198 ? -6.471 14.686 0.530 1.00 96.25 198 LEU A O 1
ATOM 1595 N N . TYR A 1 199 ? -4.418 13.753 0.714 1.00 97.62 199 TYR A N 1
ATOM 1596 C CA . TYR A 1 199 ? -4.566 13.204 2.060 1.00 97.62 199 TYR A CA 1
ATOM 1597 C C . TYR A 1 199 ? -4.890 14.290 3.097 1.00 97.62 199 TYR A C 1
ATOM 1599 O O . TYR A 1 199 ? -5.915 14.190 3.776 1.00 97.62 199 TYR A O 1
ATOM 1607 N N . ASP A 1 200 ? -4.082 15.355 3.158 1.00 97.44 200 ASP A N 1
ATOM 1608 C CA . ASP A 1 200 ? -4.238 16.467 4.107 1.00 97.44 200 ASP A CA 1
ATOM 1609 C C . ASP A 1 200 ? -5.561 17.224 3.897 1.00 97.44 200 ASP A C 1
ATOM 1611 O O . ASP A 1 200 ? -6.228 17.614 4.856 1.00 97.44 200 ASP A O 1
ATOM 1615 N N . SER A 1 201 ? -5.971 17.417 2.638 1.00 96.44 201 SER A N 1
ATOM 1616 C CA . SER A 1 201 ? -7.213 18.129 2.311 1.00 96.44 201 SER A CA 1
ATOM 1617 C C . SER A 1 201 ? -8.484 17.315 2.563 1.00 96.44 201 SER A C 1
ATOM 1619 O O . SER A 1 201 ? -9.576 17.877 2.469 1.00 96.44 201 SER A O 1
ATOM 1621 N N . LYS A 1 202 ? -8.362 16.006 2.840 1.00 95.00 202 LYS A N 1
ATOM 1622 C CA . LYS A 1 202 ? -9.478 15.063 3.048 1.00 95.00 202 LYS A CA 1
ATOM 1623 C C . LYS A 1 202 ? -10.484 14.975 1.895 1.00 95.00 202 LYS A C 1
ATOM 1625 O O . LYS A 1 202 ? -11.531 14.352 2.036 1.00 95.00 202 LYS A O 1
ATOM 1630 N N . LYS A 1 203 ? -10.176 15.530 0.717 1.00 93.25 203 LYS A N 1
ATOM 1631 C CA . LYS A 1 203 ? -11.073 15.485 -0.456 1.00 93.25 203 LYS A CA 1
ATOM 1632 C C . LYS A 1 203 ? -11.387 14.053 -0.909 1.00 93.25 203 LYS A C 1
ATOM 1634 O O . LYS A 1 203 ? -12.434 13.811 -1.513 1.00 93.25 203 LYS A O 1
ATOM 1639 N N . TRP A 1 204 ? -10.508 13.110 -0.579 1.00 93.75 204 TRP A N 1
ATOM 1640 C CA . TRP A 1 204 ? -10.670 11.684 -0.842 1.00 93.75 204 TRP A CA 1
ATOM 1641 C C . TRP A 1 204 ? -11.856 11.041 -0.099 1.00 93.75 204 TRP A C 1
ATOM 1643 O O . TRP A 1 204 ? -12.384 10.040 -0.579 1.00 93.75 204 TRP A O 1
ATOM 1653 N N . GLU A 1 205 ? -12.332 11.616 1.015 1.00 92.81 205 GLU A N 1
ATOM 1654 C CA . GLU A 1 205 ? -13.459 11.074 1.806 1.00 92.81 205 GLU A CA 1
ATOM 1655 C C . GLU A 1 205 ? -14.787 11.051 1.021 1.00 92.81 205 GLU A C 1
ATOM 1657 O O . GLU A 1 205 ? -15.741 10.388 1.416 1.00 92.81 205 GLU A O 1
ATOM 1662 N N . SER A 1 206 ? -14.855 11.748 -0.120 1.00 87.62 206 SER A N 1
ATOM 1663 C CA . SER A 1 206 ? -16.004 11.695 -1.033 1.00 87.62 206 SER A CA 1
ATOM 1664 C C . SER A 1 206 ? -16.113 10.391 -1.833 1.00 87.62 206 SER A C 1
ATOM 1666 O O . SER A 1 206 ? -17.197 10.065 -2.312 1.00 87.62 206 SER A O 1
ATOM 1668 N N . GLN A 1 207 ? -15.009 9.658 -2.000 1.00 87.06 207 GLN A N 1
ATOM 1669 C CA . GLN A 1 207 ? -14.937 8.447 -2.830 1.00 87.06 207 GLN A CA 1
ATOM 1670 C C . GLN A 1 207 ? -14.500 7.214 -2.035 1.00 87.06 207 GLN A C 1
ATOM 1672 O O . GLN A 1 207 ? -14.796 6.084 -2.431 1.00 87.06 207 GLN A O 1
ATOM 1677 N N . TYR A 1 208 ? -13.806 7.422 -0.915 1.00 95.25 208 TYR A N 1
ATOM 1678 C CA . TYR A 1 208 ? -13.253 6.353 -0.096 1.00 95.25 208 TYR A CA 1
ATOM 1679 C C . TYR A 1 208 ? -13.750 6.424 1.346 1.00 95.25 208 TYR A C 1
ATOM 1681 O O . TYR A 1 208 ? -14.106 7.479 1.866 1.00 95.25 208 TYR A O 1
ATOM 1689 N N . TYR A 1 209 ? -13.719 5.275 2.009 1.00 95.69 209 TYR A N 1
ATOM 1690 C CA . TYR A 1 209 ? -14.105 5.096 3.396 1.00 95.69 209 TYR A CA 1
ATOM 1691 C C . TYR A 1 209 ? -12.940 4.517 4.199 1.00 95.69 209 TYR A C 1
ATOM 1693 O O . TYR A 1 209 ? -12.351 3.508 3.814 1.00 95.69 209 TYR A O 1
ATOM 1701 N N . LYS A 1 210 ? -12.619 5.128 5.343 1.00 96.38 210 LYS A N 1
ATOM 1702 C CA . LYS A 1 210 ? -11.612 4.601 6.273 1.00 96.38 210 LYS A CA 1
ATOM 1703 C C . LYS A 1 210 ? -12.230 3.526 7.170 1.00 96.38 210 LYS A C 1
ATOM 1705 O O . LYS A 1 210 ? -12.829 3.833 8.202 1.00 96.38 210 LYS A O 1
ATOM 1710 N N . ALA A 1 211 ? -12.070 2.267 6.779 1.00 95.75 211 ALA A N 1
ATOM 1711 C CA . ALA A 1 211 ? -12.561 1.109 7.510 1.00 95.75 211 ALA A CA 1
ATOM 1712 C C . ALA A 1 211 ? -11.583 0.659 8.605 1.00 95.75 211 ALA A C 1
ATOM 1714 O O . ALA A 1 211 ? -10.364 0.599 8.422 1.00 95.75 211 ALA A O 1
ATOM 1715 N N . HIS A 1 212 ? -12.129 0.326 9.776 1.00 93.75 212 HIS A N 1
ATOM 1716 C CA . HIS A 1 212 ? -11.335 -0.157 10.901 1.00 93.75 212 HIS A CA 1
ATOM 1717 C C . HIS A 1 212 ? -10.647 -1.477 10.533 1.00 93.75 212 HIS A C 1
ATOM 1719 O O . HIS A 1 212 ? -11.306 -2.378 10.020 1.00 93.75 212 HIS A O 1
ATOM 1725 N N . ARG A 1 213 ? -9.335 -1.576 10.795 1.00 91.75 213 ARG A N 1
ATOM 1726 C CA . ARG A 1 213 ? -8.475 -2.737 10.478 1.00 91.75 213 ARG A CA 1
ATOM 1727 C C . ARG A 1 213 ? -8.378 -3.123 8.996 1.00 91.75 213 ARG A C 1
ATOM 1729 O O . ARG A 1 213 ? -7.832 -4.173 8.684 1.00 91.75 213 ARG A O 1
ATOM 1736 N N . LEU A 1 214 ? -8.899 -2.288 8.095 1.00 94.56 214 LEU A N 1
ATOM 1737 C CA . LEU A 1 214 ? -8.833 -2.488 6.641 1.00 94.56 214 LEU A CA 1
ATOM 1738 C C . LEU A 1 214 ? -8.218 -1.291 5.910 1.00 94.56 214 LEU A C 1
ATOM 1740 O O . LEU A 1 214 ? -7.904 -1.400 4.726 1.00 94.56 214 LEU A O 1
ATOM 1744 N N . GLY A 1 215 ? -8.065 -0.154 6.593 1.00 95.94 215 GLY A N 1
ATOM 1745 C CA . GLY A 1 215 ? -7.529 1.069 6.010 1.00 95.94 215 GLY A CA 1
ATOM 1746 C C . GLY A 1 215 ? -8.545 1.821 5.149 1.00 95.94 215 GLY A C 1
ATOM 1747 O O . GLY A 1 215 ? -9.760 1.677 5.296 1.00 95.94 215 GLY A O 1
ATOM 1748 N N . ILE A 1 216 ? -8.045 2.670 4.259 1.00 97.94 216 ILE A N 1
ATOM 1749 C CA . ILE A 1 216 ? -8.849 3.473 3.333 1.00 97.94 216 ILE A CA 1
ATOM 1750 C C . ILE A 1 216 ? -9.252 2.594 2.145 1.00 97.94 216 ILE A C 1
ATOM 1752 O O . ILE A 1 216 ? -8.395 2.058 1.450 1.00 97.94 216 ILE A O 1
ATOM 1756 N N . CYS A 1 217 ? -10.551 2.434 1.916 1.00 97.12 217 CYS A N 1
ATOM 1757 C CA . CYS A 1 217 ? -11.108 1.549 0.895 1.00 97.12 217 CYS A CA 1
ATOM 1758 C C . CYS A 1 217 ? -12.068 2.300 -0.034 1.00 97.12 217 CYS A C 1
ATOM 1760 O O . CYS A 1 217 ? -12.766 3.219 0.387 1.00 97.12 217 CYS A O 1
ATOM 1762 N N . GLU A 1 218 ? -12.144 1.879 -1.290 1.00 95.06 218 GLU A N 1
ATOM 1763 C CA . GLU 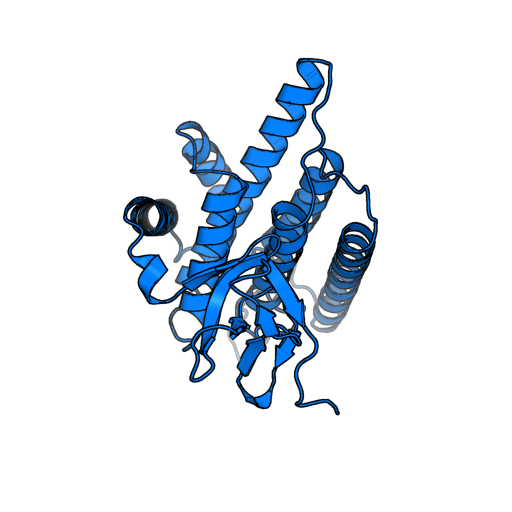A 1 218 ? -13.151 2.330 -2.237 1.00 95.06 218 GLU A CA 1
ATOM 1764 C C . GLU A 1 218 ? -14.537 1.893 -1.784 1.00 95.06 218 GLU A C 1
ATOM 1766 O O . GLU A 1 218 ? -14.736 0.735 -1.421 1.00 95.06 218 GLU A O 1
ATOM 1771 N N . ILE A 1 219 ? -15.508 2.802 -1.860 1.00 93.38 219 ILE A N 1
ATOM 1772 C CA . ILE A 1 219 ? -16.917 2.447 -1.713 1.00 93.38 219 ILE A CA 1
ATOM 1773 C C . ILE A 1 219 ? -17.426 1.938 -3.069 1.00 93.38 219 ILE A C 1
ATOM 1775 O O . ILE A 1 219 ? -17.838 2.728 -3.914 1.00 93.38 219 ILE A O 1
ATOM 1779 N N . ILE A 1 220 ? -17.416 0.617 -3.275 1.00 91.75 220 ILE A N 1
ATOM 1780 C CA . ILE A 1 220 ? -17.951 -0.007 -4.501 1.00 91.75 220 ILE A CA 1
ATOM 1781 C C . ILE A 1 220 ? -19.477 0.097 -4.513 1.00 91.75 220 ILE A C 1
ATOM 1783 O O . ILE A 1 220 ? -20.102 0.443 -5.515 1.00 91.75 220 ILE A O 1
ATOM 1787 N N . LYS A 1 221 ? -20.103 -0.243 -3.381 1.00 90.44 221 LYS A N 1
ATOM 1788 C CA . LYS A 1 221 ? -21.558 -0.207 -3.225 1.00 90.44 221 LYS A CA 1
ATOM 1789 C C . LYS A 1 221 ? -21.935 0.034 -1.774 1.00 90.44 221 LYS A C 1
ATOM 1791 O O . LYS A 1 221 ? -21.306 -0.496 -0.863 1.00 90.44 221 LYS A O 1
ATOM 1796 N N . GLN A 1 222 ? -23.024 0.762 -1.573 1.00 87.50 222 GLN A N 1
ATOM 1797 C CA . GLN A 1 222 ? -23.635 0.976 -0.269 1.00 87.50 222 GLN A CA 1
ATOM 1798 C C . GLN A 1 222 ? -25.067 0.429 -0.269 1.00 87.50 222 GLN A C 1
ATOM 1800 O O . GLN A 1 222 ? -25.783 0.525 -1.270 1.00 87.50 222 GLN A O 1
ATOM 1805 N N . THR A 1 223 ? -25.488 -0.189 0.836 1.00 82.56 223 THR A N 1
ATOM 1806 C CA . THR A 1 223 ? -26.873 -0.659 0.988 1.00 82.56 223 THR A CA 1
ATOM 1807 C C . THR A 1 223 ? -27.853 0.506 1.125 1.00 82.56 223 THR A C 1
ATOM 1809 O O . THR A 1 223 ? -27.485 1.602 1.534 1.00 82.56 223 THR A O 1
ATOM 1812 N N . ALA A 1 224 ? -29.135 0.266 0.827 1.00 76.19 224 ALA A N 1
ATOM 1813 C CA . ALA A 1 224 ? -30.177 1.300 0.871 1.00 76.19 224 ALA A CA 1
ATOM 1814 C C . ALA A 1 224 ? -30.341 1.963 2.255 1.00 76.19 224 ALA A C 1
ATOM 1816 O O . ALA A 1 224 ? -30.695 3.132 2.342 1.00 76.19 224 ALA A O 1
ATOM 1817 N N . ASN A 1 225 ? -30.049 1.233 3.335 1.00 80.31 225 ASN A N 1
ATOM 1818 C CA . ASN A 1 225 ? -30.049 1.750 4.707 1.00 80.31 225 ASN A CA 1
ATOM 1819 C C . ASN A 1 225 ? -28.697 2.349 5.140 1.00 80.31 225 ASN A C 1
ATOM 1821 O O . ASN A 1 225 ? -28.505 2.591 6.326 1.00 80.31 225 ASN A O 1
ATOM 1825 N N . GLN A 1 226 ? -27.751 2.513 4.211 1.00 81.38 226 GLN A N 1
ATOM 1826 C CA . GLN A 1 226 ? -26.406 3.064 4.408 1.00 81.38 226 GLN A CA 1
ATOM 1827 C C . GLN A 1 226 ? -25.500 2.332 5.409 1.00 81.38 226 GLN A C 1
ATOM 1829 O O . GLN A 1 226 ? -24.359 2.742 5.584 1.00 81.38 226 GLN A O 1
ATOM 1834 N N . LYS A 1 227 ? -25.963 1.228 6.003 1.00 88.06 227 LYS A N 1
ATOM 1835 C CA . LYS A 1 227 ? -25.284 0.513 7.089 1.00 88.06 227 LYS A CA 1
ATOM 1836 C C . LYS A 1 227 ? -24.118 -0.366 6.637 1.00 88.06 227 LYS A C 1
ATOM 1838 O O . LYS A 1 227 ? -23.167 -0.553 7.393 1.00 88.06 227 LYS A O 1
ATOM 1843 N N . PHE A 1 228 ? -24.206 -0.936 5.436 1.00 92.12 228 PHE A N 1
ATOM 1844 C CA . PHE A 1 228 ? -23.220 -1.888 4.940 1.00 92.12 228 PHE A CA 1
ATOM 1845 C C . PHE A 1 228 ? -22.552 -1.381 3.668 1.00 92.12 228 PHE A C 1
ATOM 1847 O O . PHE A 1 228 ? -23.220 -0.872 2.760 1.00 92.12 228 PHE A O 1
AT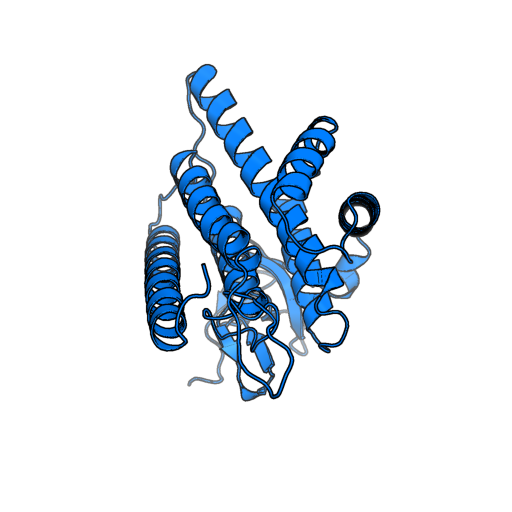OM 1854 N N . LEU A 1 229 ? -21.235 -1.566 3.602 1.00 93.69 229 LEU A N 1
ATOM 1855 C CA . LEU A 1 229 ? -20.409 -1.209 2.455 1.00 93.69 229 LEU A CA 1
ATOM 1856 C C . LEU A 1 229 ? -19.820 -2.466 1.819 1.00 93.69 229 LEU A C 1
ATOM 1858 O O . LEU A 1 229 ? -19.282 -3.333 2.508 1.00 93.69 229 LEU A O 1
ATOM 1862 N N . LYS A 1 230 ? -19.890 -2.532 0.491 1.00 93.38 230 LYS A N 1
ATOM 1863 C CA . LYS A 1 230 ? -18.994 -3.352 -0.322 1.00 93.38 230 LYS A CA 1
ATOM 1864 C C . LYS A 1 230 ? -17.773 -2.489 -0.618 1.00 93.38 230 LYS A C 1
ATOM 1866 O O . LYS A 1 230 ? -17.918 -1.392 -1.163 1.00 93.38 230 LYS A O 1
ATOM 1871 N N . LEU A 1 231 ? -16.608 -2.969 -0.203 1.00 95.06 231 LEU A N 1
ATOM 1872 C CA . LEU A 1 231 ? -15.359 -2.220 -0.244 1.00 95.06 231 LEU A CA 1
ATOM 1873 C C . LEU A 1 231 ? -14.393 -2.806 -1.272 1.00 95.06 231 LEU A C 1
ATOM 1875 O O . LEU A 1 231 ? -14.437 -4.007 -1.536 1.00 95.06 231 LEU A O 1
ATOM 1879 N N . GLY A 1 232 ? -13.519 -1.962 -1.819 1.00 94.69 232 GLY A N 1
ATOM 1880 C CA . GLY A 1 232 ? -12.496 -2.374 -2.778 1.00 94.69 232 GLY A CA 1
ATOM 1881 C C . GLY A 1 232 ? -11.156 -1.681 -2.586 1.00 94.69 232 GLY A C 1
ATOM 1882 O O . GLY A 1 232 ? -11.111 -0.518 -2.192 1.00 94.69 232 GLY A O 1
ATOM 1883 N N . ARG A 1 233 ? -10.067 -2.405 -2.839 1.00 94.81 233 ARG A N 1
ATOM 1884 C CA . ARG A 1 233 ? -8.697 -1.895 -3.022 1.00 94.81 233 ARG A CA 1
ATOM 1885 C C . ARG A 1 233 ? -7.737 -3.056 -3.292 1.00 94.81 233 ARG A C 1
ATOM 1887 O O . ARG A 1 233 ? -8.024 -4.168 -2.848 1.00 94.81 233 ARG A O 1
ATOM 1894 N N . PRO A 1 234 ? -6.572 -2.816 -3.922 1.00 93.75 234 PRO A N 1
ATOM 1895 C CA . PRO A 1 234 ? -5.537 -3.840 -4.005 1.00 93.75 234 PRO A CA 1
ATOM 1896 C C . PRO A 1 234 ? -5.136 -4.355 -2.615 1.00 93.75 234 PRO A C 1
ATOM 1898 O O . PRO A 1 234 ? -5.144 -3.607 -1.627 1.00 93.75 234 PRO A O 1
ATOM 1901 N N . GLY A 1 235 ? -4.822 -5.650 -2.549 1.00 91.25 235 GLY A N 1
ATOM 1902 C CA . GLY A 1 235 ? -4.710 -6.418 -1.305 1.00 91.25 235 GLY A CA 1
ATOM 1903 C C . GLY A 1 235 ? -5.992 -7.165 -0.918 1.00 91.25 235 GLY A C 1
ATOM 1904 O O . GLY A 1 235 ? -5.965 -7.940 0.032 1.00 91.25 235 GLY A O 1
ATOM 1905 N N . PHE A 1 236 ? -7.104 -6.952 -1.627 1.00 93.06 236 PHE A N 1
ATOM 1906 C CA . PHE A 1 236 ? -8.259 -7.856 -1.605 1.00 93.06 236 PHE A CA 1
ATOM 1907 C C . PHE A 1 236 ? -8.239 -8.795 -2.818 1.00 93.06 236 PHE A C 1
ATOM 1909 O O . PHE A 1 236 ? -7.283 -8.789 -3.591 1.00 93.06 236 PHE A O 1
ATOM 1916 N N . ILE A 1 237 ? -9.287 -9.599 -2.986 1.00 89.44 237 ILE A N 1
ATOM 1917 C CA . ILE A 1 237 ? -9.404 -10.536 -4.105 1.00 89.44 237 ILE A CA 1
ATOM 1918 C C . ILE A 1 237 ? -9.684 -9.748 -5.384 1.00 89.44 237 ILE A C 1
ATOM 1920 O O . ILE A 1 237 ? -10.535 -8.859 -5.395 1.00 89.44 237 ILE A O 1
ATOM 1924 N N . TYR A 1 238 ? -8.961 -10.055 -6.460 1.00 88.62 238 TYR A N 1
ATOM 1925 C CA . TYR A 1 238 ? -9.277 -9.508 -7.774 1.00 88.62 238 TYR A CA 1
ATOM 1926 C C . TYR A 1 238 ? -10.476 -10.242 -8.380 1.00 88.62 238 TYR A C 1
ATOM 1928 O O . TYR A 1 238 ? -10.443 -11.457 -8.565 1.00 88.62 238 TYR A O 1
ATOM 1936 N N . GLU A 1 239 ? -11.525 -9.494 -8.699 1.00 87.00 239 GLU A N 1
ATOM 1937 C CA . GLU A 1 239 ? -12.746 -9.975 -9.331 1.00 87.00 239 GLU A CA 1
ATOM 1938 C C . GLU A 1 239 ? -12.686 -9.712 -10.839 1.00 87.00 239 GLU A C 1
ATOM 1940 O O . GLU A 1 239 ? -12.684 -8.565 -11.298 1.00 87.00 239 GLU A O 1
ATOM 1945 N N . GLU A 1 240 ? -12.667 -10.790 -11.621 1.00 83.94 240 GLU A N 1
ATOM 1946 C CA . GLU A 1 240 ? -12.571 -10.744 -13.086 1.00 83.94 240 GLU A CA 1
ATOM 1947 C C . GLU A 1 240 ? -13.771 -10.042 -13.730 1.00 83.94 240 GLU A C 1
ATOM 1949 O O . GLU A 1 240 ? -13.605 -9.258 -14.659 1.00 83.94 240 GLU A O 1
ATOM 1954 N N . ASP A 1 241 ? -14.980 -10.268 -13.206 1.00 84.38 241 ASP A N 1
ATOM 1955 C CA . ASP A 1 241 ? -16.219 -9.726 -13.778 1.00 84.38 241 ASP A CA 1
ATOM 1956 C C . ASP A 1 241 ? -16.310 -8.198 -13.664 1.00 84.38 241 ASP A C 1
ATOM 1958 O O . ASP A 1 241 ? -16.916 -7.533 -14.509 1.00 84.38 241 ASP A O 1
ATOM 1962 N N . THR A 1 242 ? -15.742 -7.628 -12.598 1.00 82.69 242 THR A N 1
ATOM 1963 C CA . THR A 1 242 ? -15.751 -6.180 -12.346 1.00 82.69 242 THR A CA 1
ATOM 1964 C C . THR A 1 242 ? -14.409 -5.523 -12.651 1.00 82.69 242 THR A C 1
ATOM 1966 O O . THR A 1 242 ? -14.304 -4.294 -12.585 1.00 82.69 242 THR A O 1
ATOM 1969 N N . HIS A 1 243 ? -13.399 -6.323 -13.013 1.00 84.00 243 HIS A N 1
ATOM 1970 C CA . HIS A 1 243 ? -12.010 -5.912 -13.194 1.00 84.00 243 HIS A CA 1
ATOM 1971 C C . HIS A 1 243 ? -11.508 -5.040 -12.033 1.00 84.00 243 HIS A C 1
ATOM 1973 O O . HIS A 1 243 ? -10.869 -4.000 -12.248 1.00 84.00 243 HIS A O 1
ATOM 1979 N N . ASN A 1 244 ? -11.845 -5.431 -10.800 1.00 87.38 244 ASN A N 1
ATOM 1980 C CA . ASN A 1 244 ? -11.535 -4.672 -9.594 1.00 87.38 244 ASN A CA 1
ATOM 1981 C C . ASN A 1 244 ? -11.152 -5.566 -8.417 1.00 87.38 244 ASN A C 1
ATOM 1983 O O . ASN A 1 244 ? -11.499 -6.736 -8.370 1.00 87.38 244 ASN A O 1
ATOM 1987 N N . PHE A 1 245 ? -10.447 -4.993 -7.446 1.00 91.44 245 PHE A N 1
ATOM 1988 C CA . PHE A 1 245 ? -10.150 -5.671 -6.193 1.00 91.44 245 PHE A CA 1
ATOM 1989 C C . PHE A 1 245 ? -11.281 -5.443 -5.204 1.00 91.44 245 PHE A C 1
ATOM 1991 O O . PHE A 1 245 ? -11.523 -4.304 -4.796 1.00 91.44 245 PHE A O 1
ATOM 1998 N N . GLU A 1 246 ? -11.949 -6.511 -4.791 1.00 92.88 246 GLU A N 1
ATOM 1999 C CA . GLU A 1 246 ? -13.120 -6.444 -3.933 1.00 92.88 246 GLU A CA 1
ATOM 2000 C C . GLU A 1 246 ? -12.944 -7.268 -2.665 1.00 92.88 246 GLU A C 1
ATOM 2002 O O . GLU A 1 246 ? -12.437 -8.387 -2.665 1.00 92.88 246 GLU A O 1
ATOM 2007 N N . LEU A 1 247 ? -13.437 -6.719 -1.560 1.00 92.25 247 LEU A N 1
ATOM 2008 C CA . LEU A 1 247 ? -13.588 -7.463 -0.323 1.00 92.25 247 LEU A CA 1
ATOM 2009 C C . LEU A 1 247 ? -14.747 -8.452 -0.473 1.00 92.25 247 LEU A C 1
ATOM 2011 O O . LEU A 1 247 ? -15.870 -8.041 -0.766 1.00 92.25 247 LEU A O 1
ATOM 2015 N N . ASP A 1 248 ? -14.505 -9.738 -0.252 1.00 89.31 248 ASP A N 1
ATOM 2016 C 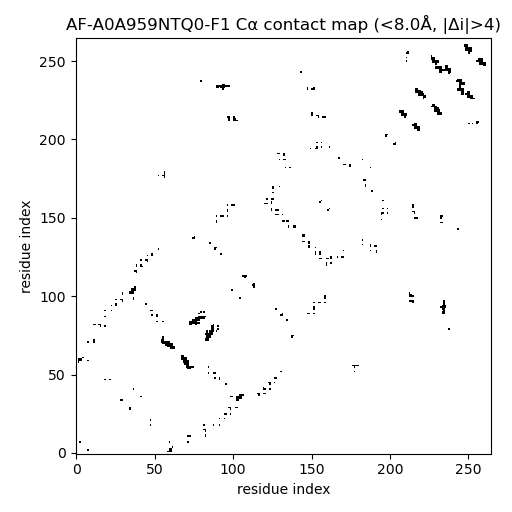CA . ASP A 1 248 ? -15.504 -10.815 -0.337 1.00 89.31 248 ASP A CA 1
ATOM 2017 C C . ASP A 1 248 ? -16.702 -10.616 0.623 1.00 89.31 248 ASP A C 1
ATOM 2019 O O . ASP A 1 248 ? -17.850 -10.968 0.323 1.00 89.31 248 ASP A O 1
ATOM 2023 N N . MET A 1 249 ? -16.448 -9.970 1.759 1.00 90.94 249 MET A N 1
ATOM 2024 C CA . MET A 1 249 ? -17.406 -9.654 2.812 1.00 90.94 249 MET A CA 1
ATOM 2025 C C . MET A 1 249 ? -17.979 -8.232 2.724 1.00 90.94 249 MET A C 1
ATOM 2027 O O . MET A 1 249 ? -17.454 -7.331 2.069 1.00 90.94 249 MET A O 1
ATOM 2031 N N . LEU A 1 250 ? -19.087 -8.017 3.435 1.00 92.62 250 LEU A N 1
ATOM 2032 C CA . LEU A 1 250 ? -19.648 -6.690 3.672 1.00 92.62 250 LEU A CA 1
ATOM 2033 C C . LEU A 1 250 ? -19.072 -6.100 4.957 1.00 92.62 250 LEU A C 1
ATOM 2035 O O . LEU A 1 250 ? -18.977 -6.783 5.978 1.00 92.62 250 LEU A O 1
ATOM 2039 N N . TYR A 1 251 ? -18.754 -4.812 4.923 1.00 95.00 251 TYR A N 1
ATOM 2040 C CA . TYR A 1 251 ? -18.326 -4.065 6.097 1.00 95.00 251 TYR A CA 1
ATOM 2041 C C . TYR A 1 251 ? -19.530 -3.405 6.779 1.00 95.00 251 TYR A C 1
ATOM 2043 O O . TYR A 1 251 ? -20.244 -2.616 6.159 1.00 95.00 251 TYR A O 1
ATOM 2051 N N . ASP A 1 252 ? -19.757 -3.729 8.053 1.00 94.12 252 ASP A N 1
ATOM 2052 C CA . ASP A 1 252 ? -20.768 -3.111 8.917 1.00 94.12 252 ASP A CA 1
ATOM 2053 C C . ASP A 1 252 ? -20.197 -1.837 9.546 1.00 94.12 252 ASP A C 1
ATOM 2055 O O . ASP A 1 252 ? -19.304 -1.906 10.396 1.00 94.12 252 ASP A O 1
ATOM 2059 N N . ILE A 1 253 ? -20.713 -0.678 9.127 1.00 93.25 253 ILE A N 1
ATOM 2060 C CA . ILE A 1 253 ? -20.231 0.633 9.579 1.00 93.25 253 ILE A CA 1
ATOM 2061 C C . ILE A 1 253 ? -20.404 0.798 11.091 1.00 93.25 253 ILE A C 1
ATOM 2063 O O . ILE A 1 253 ? -19.489 1.274 11.766 1.00 93.25 253 ILE A O 1
ATOM 2067 N N . ASP A 1 254 ? -21.555 0.381 11.621 1.00 92.50 254 ASP A N 1
ATOM 2068 C CA . ASP A 1 254 ? -21.929 0.610 13.018 1.00 92.50 254 ASP A CA 1
ATOM 2069 C C . ASP A 1 254 ? -21.076 -0.251 13.955 1.00 92.50 254 ASP A C 1
ATOM 2071 O O . ASP A 1 254 ? -20.575 0.216 14.979 1.00 92.50 254 ASP A O 1
ATOM 2075 N N . ASN A 1 255 ? -20.903 -1.523 13.587 1.00 92.81 255 ASN A N 1
ATOM 2076 C CA . ASN A 1 255 ? -20.214 -2.511 14.417 1.00 92.81 255 ASN A CA 1
ATOM 2077 C C . ASN A 1 255 ? -18.727 -2.673 14.072 1.00 92.81 255 ASN A C 1
ATOM 2079 O O . ASN A 1 255 ? -18.038 -3.435 14.748 1.00 92.81 255 ASN A O 1
ATOM 2083 N N . LYS A 1 256 ? -18.233 -1.984 13.033 1.00 93.75 256 LYS A N 1
ATOM 2084 C CA . LYS A 1 256 ? -16.833 -2.006 12.569 1.00 93.75 256 LYS A CA 1
ATOM 2085 C C . LYS A 1 256 ? -16.292 -3.421 12.353 1.00 93.75 256 LYS A C 1
ATOM 2087 O O . LYS A 1 256 ? -15.185 -3.748 12.781 1.00 93.75 256 LYS A O 1
ATOM 2092 N N . ARG A 1 257 ? -17.099 -4.274 11.720 1.00 92.31 257 ARG A N 1
ATOM 2093 C CA . ARG A 1 257 ? -16.795 -5.697 11.525 1.00 92.31 257 ARG A CA 1
ATOM 2094 C C . ARG A 1 257 ? -17.198 -6.181 10.144 1.00 92.31 257 ARG A C 1
ATOM 2096 O O . ARG A 1 257 ? -18.046 -5.579 9.486 1.00 92.31 257 ARG A O 1
ATOM 2103 N N . LEU A 1 258 ? -16.624 -7.311 9.760 1.00 91.81 258 LEU A N 1
ATOM 2104 C CA . LEU A 1 258 ? -16.953 -8.008 8.528 1.00 91.81 258 LEU A CA 1
ATOM 2105 C C . LEU A 1 258 ? -18.103 -8.986 8.739 1.00 91.81 258 LEU A C 1
ATOM 2107 O O . LEU A 1 258 ? -18.199 -9.647 9.774 1.00 91.81 258 LEU A O 1
ATOM 2111 N N . LEU A 1 259 ? -18.987 -9.052 7.750 1.00 89.75 259 LEU A N 1
ATOM 2112 C CA . LEU A 1 259 ? -20.114 -9.971 7.698 1.00 89.75 259 LEU A CA 1
ATOM 2113 C C . LEU A 1 259 ? -20.125 -10.680 6.347 1.0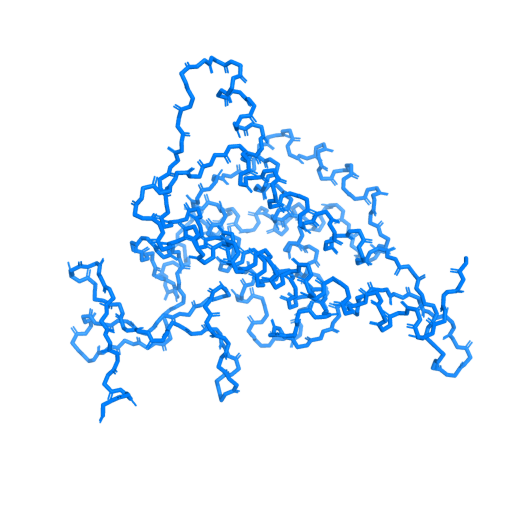0 89.75 259 LEU A C 1
ATOM 2115 O O . LEU A 1 259 ? -19.895 -10.062 5.305 1.00 89.75 259 LEU A O 1
ATOM 2119 N N . LYS A 1 260 ? -20.453 -11.974 6.357 1.00 83.62 260 LYS A N 1
ATOM 2120 C CA . LYS A 1 260 ? -20.608 -12.745 5.122 1.00 83.62 260 LYS A CA 1
ATOM 2121 C C . LYS A 1 260 ? -21.678 -12.109 4.237 1.00 83.62 260 LYS A C 1
ATOM 2123 O O . LYS A 1 260 ? -22.786 -11.817 4.689 1.00 83.62 260 LYS A O 1
ATOM 2128 N N . SER A 1 261 ? -21.330 -11.898 2.973 1.00 66.62 261 SER A N 1
ATOM 2129 C CA . SER A 1 261 ? -22.271 -11.442 1.956 1.00 66.62 261 SER A CA 1
ATOM 2130 C C . SER A 1 261 ? -23.294 -12.543 1.659 1.00 66.62 261 SER A C 1
ATOM 2132 O O . SER A 1 261 ? -22.933 -13.708 1.507 1.00 66.62 261 SER A O 1
ATOM 2134 N N . LEU A 1 262 ? -24.572 -12.178 1.515 1.00 62.81 262 LEU A N 1
ATOM 2135 C CA . LEU A 1 262 ? -25.652 -13.108 1.143 1.00 62.81 262 LEU A CA 1
ATOM 2136 C C . LEU A 1 262 ? -25.508 -13.679 -0.283 1.00 62.81 262 LEU A C 1
ATOM 2138 O O . LEU A 1 262 ? -26.286 -14.542 -0.656 1.00 62.81 262 LEU A O 1
ATOM 2142 N N . LYS A 1 263 ? -24.533 -13.227 -1.088 1.00 53.62 263 LYS A N 1
ATOM 2143 C CA . LYS A 1 263 ? -24.265 -13.779 -2.432 1.00 53.62 263 LYS A CA 1
ATOM 2144 C C . LYS A 1 263 ? -23.735 -15.227 -2.427 1.00 53.62 263 LYS A C 1
ATOM 2146 O O . LYS A 1 263 ? -23.686 -15.828 -3.493 1.00 53.62 263 LYS A O 1
ATOM 2151 N N . HIS A 1 264 ? -23.351 -15.772 -1.269 1.00 38.06 264 HIS A N 1
ATOM 2152 C CA . HIS A 1 264 ? -22.825 -17.139 -1.121 1.00 38.06 264 HIS A CA 1
ATOM 2153 C C . HIS A 1 264 ? -23.665 -18.033 -0.182 1.00 38.06 264 HIS A C 1
ATOM 2155 O O . HIS A 1 264 ? -23.152 -19.021 0.342 1.00 38.06 264 HIS A O 1
ATOM 2161 N N . LEU A 1 265 ? -24.935 -17.677 0.046 1.00 35.09 265 LEU A N 1
ATOM 2162 C CA . LEU A 1 265 ? -25.965 -18.524 0.668 1.00 35.09 265 LEU A CA 1
ATOM 2163 C C . LEU A 1 265 ? -27.012 -18.889 -0.386 1.00 35.09 265 LEU A C 1
ATOM 2165 O O . LEU A 1 265 ? -27.461 -20.054 -0.365 1.00 35.09 265 LEU A O 1
#

Foldseek 3Di:
DADDPVVLVVVLVVLVVVLVVLLVVLVVLLVPPARADFLVNLVSLLVNLCVLLLQQAFFHFDDPDPDGTGHRADCDDQLCDCSHSNNVLLQSLLSVLLNLQQHHHDDDPDPVRNVSRLVSLLVSLLSSLLSLLVNCQVPVPDPCSVVQSLQSNLSSCVRSNAHDPCSLVVLVVSVVSHDDPSDDSVSSVVSSVVSVCCNVVVPCVVAWDQAHSNGIWGQPDADPVRQKGWTFHRNADQDPVVRTHTHQFIQGPVVSDTDHDPVVD

Radius of gyration: 18.99 Å; Cα contacts (8 Å, |Δi|>4): 372; chains: 1; bounding box: 54×37×61 Å

Nearest PDB structures (foldseek):
  7kzs-assembly1_U  TM=3.316E-01  e=1.401E+00  Homo sapiens
  8rgh-assembly1_A  TM=2.495E-01  e=4.730E+00  Homo sapiens
  1rx0-assembly1_C  TM=2.240E-01  e=7.465E+00  Homo sapiens

Solvent-accessible surface area (backbone atoms only — not comparable to full-atom values): 14632 Å² total; per-residue (Å²): 128,77,53,54,71,69,60,49,54,54,49,40,52,55,47,36,53,53,52,50,54,51,48,55,55,47,51,54,46,67,69,39,95,78,46,49,53,38,53,63,56,36,47,52,50,45,54,52,51,47,52,56,54,56,34,63,44,34,62,28,51,48,81,66,78,96,49,79,48,45,53,34,44,44,68,71,63,55,64,82,38,51,60,15,43,52,7,34,46,46,40,51,54,16,45,52,48,44,47,60,41,51,38,51,72,54,77,60,89,52,66,72,53,40,53,52,31,54,52,34,48,50,50,42,42,52,51,49,50,51,52,44,32,52,47,55,73,76,39,76,84,44,93,61,47,56,58,48,46,50,43,50,46,48,34,42,38,72,69,66,46,76,86,54,87,69,46,55,63,53,50,53,58,52,54,74,69,52,78,53,89,91,65,46,73,66,58,37,53,47,49,50,50,52,50,51,51,41,56,76,66,48,67,54,61,81,58,34,44,80,42,74,55,64,34,52,25,34,63,76,43,70,44,97,83,67,48,37,34,34,37,25,43,57,50,43,51,71,37,79,93,74,73,41,28,35,47,84,39,29,39,32,67,88,77,60,43,79,40,84,45,77,91,82,114